Protein AF-A0AA35X315-F1 (afdb_monomer)

Secondary structure (DSSP, 8-state):
---SSS------PPP--S-------------GGGS----PEEEEEESS-BTTTBSTT-EEEEEHHHIIIIITTTTSEEE--HHHHHHHPPP-----TTTHHHHHHHHHHHHTT--EEEEES-TTS---B-HHHHHHHHHHTT----GGGEE-SS-B-SSEEEEEEEEEETTEEEEEEEEEEE--GGGSSSSSSS------------------------

Organism: Geodia barretti (NCBI:txid519541)

InterPro domains:
  IPR000244 Large ribosomal subunit protein bL9 [PTHR21368] (36-181)
  IPR009027 Large ribosomal subunit protein bL9/RNase H1, N-terminal [SSF55658] (43-94)
  IPR020070 Large ribosomal subunit protein bL9, N-terminal [PF01281] (44-87)
  IPR020070 Large ribosomal subunit protein bL9, N-terminal [PS00651] (54-81)
  IPR020594 Large ribosomal subunit protein bL9, bacteria/chloroplast [TIGR00158] (44-181)
  IPR036935 Large ribosomal subunit protein bL9, N-terminal domain superfamily [G3DSA:3.40.5.10] (43-97)

Radius of gyration: 37.48 Å; Cα contacts (8 Å, |Δi|>4): 219; chains: 1; bounding box: 104×58×73 Å

Foldseek 3Di:
DDDDDPPPPVVPPPPPDPPCPDPPPPPPDPDPVPPPPCQFWFWKAFCAADPPQGGWQDIGTHGPCCCPVPCVVVVGIGHPDVVCNVVGHDPPDDPCVVCLVVVLVVVLVVLVVDAAEQEDAAPPDQDWAALVSSQVSVVVVVDHADSVQKDDPGTDRDAAWDWIWGHSDPPHIDIHIYGYDYPPPPVVPPPPPDDDPDDDPPDDDPPPPPDDDDDDDD

Sequence (218 aa):
MQRLLSLLRVSSRPALVENARGYGTRRESKPWKQRPNRKAKLALVLTEDVDKLGRRGHVVRVEHGYGRNWLLPQGKAVYATPDNMELYGAREEMQGSDSEADIAAFVKGVFAKHDISVTVPSEGGEWSVHEQHIAKELRRFCLHVPLDCIQLSKPITSIGAHPVFLTVDDENEISFTVNVVSRDTRQTGQYASEGYVAPLFITFQHNTSLAGYKHYLS

Nearest PDB structures (foldseek):
  8oir-assembly1_BO  TM=4.410E-01  e=7.718E-12  Homo sapiens
  5uq8-assembly1_I  TM=5.092E-01  e=1.091E-10  Thermus thermophilus HB8
  487d-assembly1_K  TM=5.494E-01  e=1.367E-09  Geobacillus stearothermophilus
  6i7v-assembly1_DH  TM=4.526E-01  e=3.224E-10  Escherichia coli
  8a22-assembly1_Af  TM=9.048E-01  e=9.964E-05  Polytomella magna

Structure (mmCIF, N/CA/C/O backbone):
data_AF-A0AA35X315-F1
#
_entry.id   AF-A0AA35X315-F1
#
loop_
_atom_site.group_PDB
_atom_site.id
_atom_site.type_symbol
_atom_site.label_atom_id
_atom_site.label_alt_id
_atom_site.label_comp_id
_atom_site.label_asym_id
_atom_site.label_entity_id
_atom_site.label_seq_id
_atom_site.pdbx_PDB_ins_code
_atom_site.Cartn_x
_atom_site.Cartn_y
_atom_site.Cartn_z
_atom_site.occupancy
_atom_site.B_iso_or_equiv
_atom_site.auth_seq_id
_atom_site.auth_comp_id
_atom_site.auth_asym_id
_atom_site.auth_atom_id
_atom_site.pdbx_PDB_model_num
ATOM 1 N N . MET A 1 1 ? 79.063 23.171 -11.984 1.00 47.81 1 MET A N 1
ATOM 2 C CA . MET A 1 1 ? 78.292 22.731 -13.167 1.00 47.81 1 MET A CA 1
ATOM 3 C C . MET A 1 1 ? 77.994 21.240 -12.993 1.00 47.81 1 MET A C 1
ATOM 5 O O . MET A 1 1 ? 78.723 20.413 -13.501 1.00 47.81 1 MET A O 1
ATOM 9 N N . GLN A 1 2 ? 77.125 20.788 -12.084 1.00 47.88 2 GLN A N 1
ATOM 10 C CA . GLN A 1 2 ? 75.667 20.962 -12.085 1.00 47.88 2 GLN A CA 1
ATOM 11 C C . GLN A 1 2 ? 75.064 21.174 -13.480 1.00 47.88 2 GLN A C 1
ATOM 13 O O . GLN A 1 2 ? 75.393 22.157 -14.135 1.00 47.88 2 GLN A O 1
ATOM 18 N N . ARG A 1 3 ? 74.098 20.296 -13.790 1.00 50.25 3 ARG A N 1
ATOM 19 C CA . ARG A 1 3 ? 73.112 20.293 -14.884 1.00 50.25 3 ARG A CA 1
ATOM 20 C C . ARG A 1 3 ? 73.468 19.461 -16.124 1.00 50.25 3 ARG A C 1
ATOM 22 O O . ARG A 1 3 ? 74.341 19.823 -16.894 1.00 50.25 3 ARG A O 1
ATOM 29 N N . LEU A 1 4 ? 72.636 18.423 -16.308 1.00 48.81 4 LEU A N 1
ATOM 30 C CA . LEU A 1 4 ? 72.134 17.871 -17.581 1.00 48.81 4 LEU A CA 1
ATOM 31 C C . LEU A 1 4 ? 72.554 16.466 -18.034 1.00 48.81 4 LEU A C 1
ATOM 33 O O . LEU A 1 4 ? 72.561 16.215 -19.226 1.00 48.81 4 LEU A O 1
ATOM 37 N N . LEU A 1 5 ? 72.739 15.493 -17.135 1.00 45.81 5 LEU A N 1
ATOM 38 C CA . LEU A 1 5 ? 72.567 14.071 -17.517 1.00 45.81 5 LEU A CA 1
ATOM 39 C C . LEU A 1 5 ? 71.802 13.231 -16.473 1.00 45.81 5 LEU A C 1
ATOM 41 O O . LEU A 1 5 ? 71.955 12.019 -16.403 1.00 45.81 5 LEU A O 1
ATOM 45 N N . SER A 1 6 ? 70.933 13.850 -15.665 1.00 46.62 6 SER A N 1
ATOM 46 C CA . SER A 1 6 ? 70.100 13.152 -14.666 1.00 46.62 6 SER A CA 1
ATOM 47 C C . SER A 1 6 ? 68.668 12.837 -15.133 1.00 46.62 6 SER A C 1
ATOM 49 O O . SER A 1 6 ? 67.831 12.483 -14.309 1.00 46.62 6 SER A O 1
ATOM 51 N N . LEU A 1 7 ? 68.350 12.981 -16.428 1.00 47.62 7 LEU A N 1
ATOM 52 C CA . LEU A 1 7 ? 66.981 12.807 -16.952 1.00 47.62 7 LEU A CA 1
ATOM 53 C C . LEU A 1 7 ? 66.844 11.817 -18.116 1.00 47.62 7 LEU A C 1
ATOM 55 O O . LEU A 1 7 ? 65.820 11.800 -18.787 1.00 47.62 7 LEU A O 1
ATOM 59 N N . LEU A 1 8 ? 67.810 10.924 -18.317 1.00 44.16 8 LEU A N 1
ATOM 60 C CA . LEU A 1 8 ? 67.575 9.710 -19.101 1.00 44.16 8 LEU A CA 1
ATOM 61 C C . LEU A 1 8 ? 67.518 8.525 -18.148 1.00 44.16 8 LEU A C 1
ATOM 63 O O . LEU A 1 8 ? 68.382 7.654 -18.123 1.00 44.16 8 LEU A O 1
ATOM 67 N N . ARG A 1 9 ? 66.441 8.488 -17.357 1.00 44.56 9 ARG A N 1
ATOM 68 C CA . ARG A 1 9 ? 65.953 7.243 -16.764 1.00 44.56 9 ARG A CA 1
ATOM 69 C C . ARG A 1 9 ? 65.345 6.438 -17.913 1.00 44.56 9 ARG A C 1
ATOM 71 O O . ARG A 1 9 ? 64.129 6.356 -18.046 1.00 44.56 9 ARG A O 1
ATOM 78 N N . VAL A 1 10 ? 66.202 5.908 -18.789 1.00 50.22 10 VAL A N 1
ATOM 79 C CA . VAL A 1 10 ? 65.821 4.799 -19.660 1.00 50.22 10 VAL A CA 1
ATOM 80 C C . VAL A 1 10 ? 65.472 3.693 -18.683 1.00 50.22 10 VAL A C 1
ATOM 82 O O . VAL A 1 10 ? 66.350 3.094 -18.067 1.00 50.22 10 VAL A O 1
ATOM 85 N N . SER A 1 11 ? 64.178 3.523 -18.427 1.00 43.38 11 SER A N 1
ATOM 86 C CA . SER A 1 11 ? 63.662 2.346 -17.762 1.00 43.38 11 SER A CA 1
ATOM 87 C C . SER A 1 11 ? 64.119 1.176 -18.614 1.00 43.38 11 SER A C 1
ATOM 89 O O . SER A 1 11 ? 63.563 0.909 -19.680 1.00 43.38 11 SER A O 1
ATOM 91 N N . SER A 1 12 ? 65.213 0.543 -18.192 1.00 49.56 12 SER A N 1
ATOM 92 C CA . SER A 1 12 ? 65.686 -0.702 -18.765 1.00 49.56 12 SER A CA 1
ATOM 93 C C . SER A 1 12 ? 64.472 -1.608 -18.867 1.00 49.56 12 SER A C 1
ATOM 95 O O . SER A 1 12 ? 63.889 -1.981 -17.847 1.00 49.56 12 SER A O 1
ATOM 97 N N . ARG A 1 13 ? 64.034 -1.892 -20.101 1.00 54.78 13 ARG A N 1
ATOM 98 C CA . ARG A 1 13 ? 63.065 -2.958 -20.355 1.00 54.78 13 ARG A CA 1
ATOM 99 C C . ARG A 1 13 ? 63.599 -4.165 -19.585 1.00 54.78 13 ARG A C 1
ATOM 101 O O . ARG A 1 13 ? 64.772 -4.488 -19.792 1.00 54.78 13 ARG A O 1
ATOM 108 N N . PRO A 1 14 ? 62.835 -4.762 -18.655 1.00 52.03 14 PRO A N 1
ATOM 109 C CA . PRO A 1 14 ? 63.350 -5.892 -17.905 1.00 52.03 14 PRO A CA 1
ATOM 110 C C . PRO A 1 14 ? 63.785 -6.942 -18.925 1.00 52.03 14 PRO A C 1
ATOM 112 O O . PRO A 1 14 ? 63.014 -7.290 -19.822 1.00 52.03 14 PRO A O 1
ATOM 115 N N . ALA A 1 15 ? 65.050 -7.361 -18.840 1.00 54.56 15 ALA A N 1
ATOM 116 C CA . ALA A 1 15 ? 65.565 -8.447 -19.652 1.00 54.56 15 ALA A CA 1
ATOM 117 C C . ALA A 1 15 ? 64.616 -9.633 -19.461 1.00 54.56 15 ALA A C 1
ATOM 119 O O . ALA A 1 15 ? 64.339 -10.021 -18.324 1.00 54.56 15 ALA A O 1
ATOM 120 N N . LEU A 1 16 ? 64.056 -10.144 -20.560 1.00 51.62 16 LEU A N 1
ATOM 121 C CA . LEU A 1 16 ? 63.238 -11.348 -20.536 1.00 51.62 16 LEU A CA 1
ATOM 122 C C . LEU A 1 16 ? 64.133 -12.475 -20.025 1.00 51.62 16 LEU A C 1
ATOM 124 O O . LEU A 1 16 ? 64.947 -13.014 -20.765 1.00 51.62 16 LEU A O 1
ATOM 128 N N . VAL A 1 17 ? 64.023 -12.777 -18.732 1.00 52.22 17 VAL A N 1
ATOM 129 C CA . VAL A 1 17 ? 64.636 -13.961 -18.146 1.00 52.22 17 VAL A CA 1
ATOM 130 C C . VAL A 1 17 ? 64.036 -15.145 -18.889 1.00 52.22 17 VAL A C 1
ATOM 132 O O . VAL A 1 17 ? 62.816 -15.306 -18.927 1.00 52.22 17 VAL A O 1
ATOM 135 N N . GLU A 1 18 ? 64.903 -15.965 -19.471 1.00 51.81 18 GLU A N 1
ATOM 136 C CA . GLU A 1 18 ? 64.620 -17.166 -20.266 1.00 51.81 18 GLU A CA 1
ATOM 137 C C . GLU A 1 18 ? 63.998 -18.311 -19.436 1.00 51.81 18 GLU A C 1
ATOM 139 O O . GLU A 1 18 ? 64.166 -19.489 -19.716 1.00 51.81 18 GLU A O 1
ATOM 144 N N . ASN A 1 19 ? 63.237 -17.959 -18.400 1.00 52.59 19 ASN A N 1
ATOM 145 C CA . ASN A 1 19 ? 62.409 -18.841 -17.600 1.00 52.59 19 ASN A CA 1
ATOM 146 C C . ASN A 1 19 ? 60.942 -18.439 -17.781 1.00 52.59 19 ASN A C 1
ATOM 148 O O . ASN A 1 19 ? 60.229 -18.151 -16.821 1.00 52.59 19 ASN A O 1
ATOM 152 N N . ALA A 1 20 ? 60.469 -18.454 -19.029 1.00 51.72 20 ALA A N 1
ATOM 153 C CA . ALA A 1 20 ? 59.047 -18.411 -19.361 1.00 51.72 20 ALA A CA 1
ATOM 154 C C . ALA A 1 20 ? 58.375 -19.755 -19.014 1.00 51.72 20 ALA A C 1
ATOM 156 O O . ALA A 1 20 ? 57.793 -20.431 -19.861 1.00 51.72 20 ALA A O 1
ATOM 157 N N . ARG A 1 21 ? 58.462 -20.181 -17.749 1.00 49.94 21 ARG A N 1
ATOM 158 C CA . ARG A 1 21 ? 57.643 -21.275 -17.224 1.00 49.94 21 ARG A CA 1
ATOM 159 C C . ARG A 1 21 ? 56.278 -20.703 -16.856 1.00 49.94 21 ARG A C 1
ATOM 161 O O . ARG A 1 21 ? 56.056 -20.258 -15.739 1.00 49.94 21 ARG A O 1
ATOM 168 N N . GLY A 1 22 ? 55.387 -20.736 -17.844 1.00 49.06 22 GLY A N 1
ATOM 169 C CA . GLY A 1 22 ? 53.946 -20.603 -17.670 1.00 49.06 22 GLY A CA 1
ATOM 170 C C . GLY A 1 22 ? 53.424 -19.176 -17.781 1.00 49.06 22 GLY A C 1
ATOM 171 O O . GLY A 1 22 ? 53.233 -18.495 -16.778 1.00 49.06 22 GLY A O 1
ATOM 172 N N . TYR A 1 23 ? 53.016 -18.770 -18.987 1.00 53.22 23 TYR A N 1
ATOM 173 C CA . TYR A 1 23 ? 51.790 -17.979 -19.069 1.00 53.22 23 TYR A CA 1
ATOM 174 C C . TYR A 1 23 ? 50.726 -18.835 -18.386 1.00 53.22 23 TYR A C 1
ATOM 176 O O . TYR A 1 23 ? 50.389 -19.901 -18.906 1.00 53.22 23 TYR A O 1
ATOM 184 N N . GLY A 1 24 ? 50.302 -18.439 -17.179 1.00 50.56 24 GLY A N 1
ATOM 185 C CA . GLY A 1 24 ? 49.250 -19.131 -16.444 1.00 50.56 24 GLY A CA 1
ATOM 186 C C . GLY A 1 24 ? 48.147 -19.480 -17.427 1.00 50.56 24 GLY A C 1
ATOM 187 O O . GLY A 1 24 ? 47.773 -18.623 -18.234 1.00 50.56 24 GLY A O 1
ATOM 188 N N . THR A 1 25 ? 47.737 -20.750 -17.439 1.00 55.31 25 THR A N 1
ATOM 189 C CA . THR A 1 25 ? 46.760 -21.271 -18.393 1.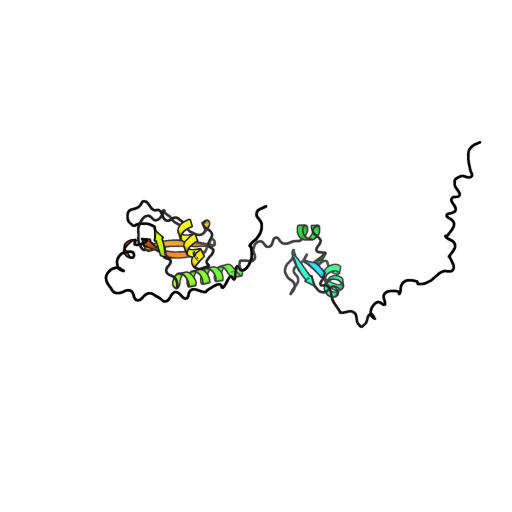00 55.31 25 THR A CA 1
ATOM 190 C C . THR A 1 25 ? 45.657 -20.237 -18.527 1.00 55.31 25 THR A C 1
ATOM 192 O O . THR A 1 25 ? 44.995 -19.884 -17.547 1.00 55.31 25 THR A O 1
ATOM 195 N N . ARG A 1 26 ? 45.535 -19.643 -19.721 1.00 54.69 26 ARG A N 1
ATOM 196 C CA . ARG A 1 26 ? 44.409 -18.782 -20.065 1.00 54.69 26 ARG A CA 1
ATOM 197 C C . ARG A 1 26 ? 43.199 -19.591 -19.643 1.00 54.69 26 ARG A C 1
ATOM 199 O O . ARG A 1 26 ? 42.977 -20.613 -20.280 1.00 54.69 26 ARG A O 1
ATOM 206 N N . ARG A 1 27 ? 42.521 -19.224 -18.540 1.00 54.50 27 ARG A N 1
ATOM 207 C CA . ARG A 1 27 ? 41.352 -19.965 -18.043 1.00 54.50 27 ARG A CA 1
ATOM 208 C C . ARG A 1 27 ? 40.506 -20.221 -19.271 1.00 54.50 27 ARG A C 1
ATOM 210 O O . ARG A 1 27 ? 40.026 -19.242 -19.846 1.00 54.50 27 ARG A O 1
ATOM 217 N N . GLU A 1 28 ? 40.452 -21.470 -19.734 1.00 59.72 28 GLU A N 1
ATOM 218 C CA . GLU A 1 28 ? 39.772 -21.793 -20.976 1.00 59.72 28 GLU A CA 1
ATOM 219 C C . GLU A 1 28 ? 38.334 -21.367 -20.751 1.00 59.72 28 GLU A C 1
ATOM 221 O O . GLU A 1 28 ? 37.594 -21.941 -19.947 1.00 59.72 28 GLU A O 1
ATOM 226 N N . SER A 1 29 ? 37.965 -20.242 -21.352 1.00 62.06 29 SER A N 1
ATOM 227 C CA . SER A 1 29 ? 36.600 -19.787 -21.285 1.00 62.06 29 SER A CA 1
ATOM 228 C C . SER A 1 29 ? 35.800 -20.858 -22.007 1.00 62.06 29 SER A C 1
ATOM 230 O O . SER A 1 29 ? 36.127 -21.210 -23.141 1.00 62.06 29 SER A O 1
ATOM 232 N N . LYS A 1 30 ? 34.779 -21.409 -21.332 1.00 60.78 30 LYS A N 1
ATOM 233 C CA . LYS A 1 30 ? 33.867 -22.381 -21.948 1.00 60.78 30 LYS A CA 1
ATOM 234 C C . LYS A 1 30 ? 33.515 -21.905 -23.364 1.00 60.78 30 LYS A C 1
ATOM 236 O O . LYS A 1 30 ? 33.230 -20.706 -23.511 1.00 60.78 30 LYS A O 1
ATOM 241 N N . PRO A 1 31 ? 33.511 -22.798 -24.375 1.00 65.56 31 PRO A N 1
ATOM 242 C CA . PRO A 1 31 ? 33.135 -22.445 -25.737 1.00 65.56 31 PRO A CA 1
ATOM 243 C C . PRO A 1 31 ? 31.853 -21.617 -25.707 1.00 65.56 31 PRO A C 1
ATOM 245 O O . PRO A 1 31 ? 30.934 -21.949 -24.958 1.00 65.56 31 PRO A O 1
ATOM 248 N N . TRP A 1 32 ? 31.773 -20.540 -26.491 1.00 64.06 32 TRP A N 1
ATOM 249 C CA . TRP A 1 32 ? 30.648 -19.593 -26.435 1.00 64.06 32 TRP A CA 1
ATOM 250 C C . TRP A 1 32 ? 29.267 -20.272 -26.560 1.00 64.06 32 TRP A C 1
ATOM 252 O O . TRP A 1 32 ? 28.294 -19.764 -26.013 1.00 64.06 32 TRP A O 1
ATOM 262 N N . LYS A 1 33 ? 29.209 -21.458 -27.188 1.00 62.56 33 LYS A N 1
ATOM 263 C CA . LYS A 1 33 ? 28.033 -22.335 -27.337 1.00 62.56 33 LYS A CA 1
ATOM 264 C C . LYS A 1 33 ? 27.535 -22.991 -26.033 1.00 62.56 33 LYS A C 1
ATOM 266 O O . LYS A 1 33 ? 26.385 -23.396 -25.971 1.00 62.56 33 LYS A O 1
ATOM 271 N N . GLN A 1 34 ? 28.378 -23.114 -25.005 1.00 67.69 34 GLN A N 1
ATOM 272 C CA . GLN A 1 34 ? 28.074 -23.775 -23.720 1.00 67.69 34 GLN A CA 1
ATOM 273 C C . GLN A 1 34 ? 27.880 -22.783 -22.564 1.00 67.69 34 GLN A C 1
ATOM 275 O O . GLN A 1 34 ? 27.808 -23.171 -21.393 1.00 67.69 34 GLN A O 1
ATOM 280 N N . ARG A 1 35 ? 27.847 -21.480 -22.859 1.00 66.00 35 ARG A N 1
ATOM 281 C CA . ARG A 1 35 ? 27.558 -20.472 -21.842 1.00 66.00 35 ARG A CA 1
ATOM 282 C C . ARG A 1 35 ? 26.064 -20.532 -21.520 1.00 66.00 35 ARG A C 1
ATOM 284 O O . ARG A 1 35 ? 25.26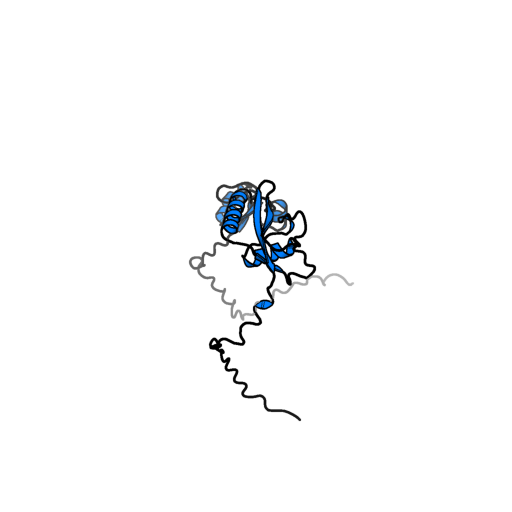7 -20.395 -22.446 1.00 66.00 35 ARG A O 1
ATOM 291 N N . PRO A 1 36 ? 25.667 -20.729 -20.248 1.00 61.25 36 PRO A N 1
ATOM 292 C CA . PRO A 1 36 ? 24.259 -20.667 -19.889 1.00 61.25 36 PRO A CA 1
ATOM 293 C C . PRO A 1 36 ? 23.724 -19.309 -20.336 1.00 61.25 36 PRO A C 1
ATOM 295 O O . PRO A 1 36 ? 24.319 -18.273 -20.027 1.00 61.25 36 PRO A O 1
ATOM 298 N N . ASN A 1 37 ? 22.632 -19.324 -21.099 1.00 62.84 37 ASN A N 1
ATOM 299 C CA . ASN A 1 37 ? 21.961 -18.129 -21.592 1.00 62.84 37 ASN A CA 1
ATOM 300 C C . ASN A 1 37 ? 21.251 -17.427 -20.427 1.00 62.84 37 ASN A C 1
ATOM 302 O O . ASN A 1 37 ? 20.027 -17.410 -20.334 1.00 62.84 37 ASN A O 1
ATOM 306 N N . ARG A 1 38 ? 22.024 -16.882 -19.486 1.00 60.56 38 ARG A N 1
ATOM 307 C CA . ARG A 1 38 ? 21.539 -15.932 -18.491 1.00 60.56 38 ARG A CA 1
ATOM 308 C C . ARG A 1 38 ? 21.295 -14.628 -19.242 1.00 60.56 38 ARG A C 1
ATOM 310 O O . ARG A 1 38 ? 22.132 -13.728 -19.206 1.00 60.56 38 ARG A O 1
ATOM 317 N N . LYS A 1 39 ? 20.183 -14.536 -19.976 1.00 71.44 39 LYS A N 1
ATOM 318 C CA . LYS A 1 39 ? 19.696 -13.237 -20.436 1.00 71.44 39 LYS A CA 1
ATOM 319 C C . LYS A 1 39 ? 19.337 -12.456 -19.180 1.00 71.44 39 LYS A C 1
ATOM 321 O O . LYS A 1 39 ? 18.305 -12.691 -18.559 1.00 71.44 39 LYS A O 1
ATOM 326 N N . ALA A 1 40 ? 20.265 -11.624 -18.723 1.00 77.75 40 ALA A N 1
ATOM 327 C CA . ALA A 1 40 ? 19.964 -10.672 -17.675 1.00 77.75 40 ALA A CA 1
ATOM 328 C C . ALA 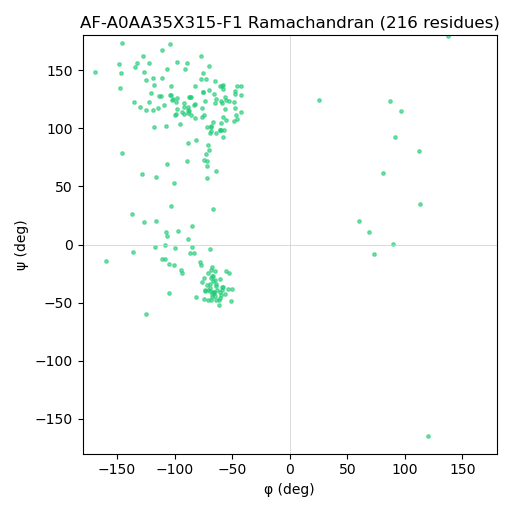A 1 40 ? 18.814 -9.789 -18.180 1.00 77.75 40 ALA A C 1
ATOM 330 O O . ALA A 1 40 ? 18.774 -9.419 -19.353 1.00 77.75 40 ALA A O 1
ATOM 331 N N . LYS A 1 41 ? 17.841 -9.511 -17.317 1.00 88.75 41 LYS A N 1
ATOM 332 C CA . LYS A 1 41 ? 16.779 -8.563 -17.648 1.00 88.75 41 LYS A CA 1
ATOM 333 C C . LYS A 1 41 ? 17.301 -7.153 -17.391 1.00 88.75 41 LYS A C 1
ATOM 335 O O . LYS A 1 41 ? 17.942 -6.907 -16.371 1.00 88.75 41 LYS A O 1
ATOM 340 N N . LEU A 1 42 ? 17.031 -6.246 -18.316 1.00 91.88 42 LEU A N 1
ATOM 341 C CA . LEU A 1 42 ? 17.372 -4.836 -18.239 1.00 91.88 42 LEU A CA 1
ATOM 342 C C . LEU A 1 42 ? 16.253 -4.075 -17.523 1.00 91.88 42 LEU A C 1
ATOM 344 O O . LEU A 1 42 ? 15.095 -4.179 -17.922 1.00 91.88 42 LEU A O 1
ATOM 348 N N . ALA A 1 43 ? 16.602 -3.312 -16.489 1.00 93.06 43 ALA A N 1
ATOM 349 C CA . ALA A 1 43 ? 15.669 -2.429 -15.796 1.00 93.06 43 ALA A CA 1
ATOM 350 C C . ALA A 1 43 ? 15.599 -1.064 -16.496 1.00 93.06 43 ALA A C 1
ATOM 352 O O . ALA A 1 43 ? 16.634 -0.432 -16.729 1.00 93.06 43 ALA A O 1
ATOM 353 N N . LEU A 1 44 ? 14.386 -0.628 -16.828 1.00 94.06 44 LEU A N 1
ATOM 354 C CA . LEU A 1 44 ? 14.090 0.645 -17.482 1.00 94.06 44 LEU A CA 1
ATOM 355 C C . LEU A 1 44 ? 12.904 1.322 -16.785 1.00 94.06 44 LEU A C 1
ATOM 357 O O . LEU A 1 44 ? 12.048 0.637 -16.230 1.00 94.06 44 LEU A O 1
ATOM 361 N N . VAL A 1 45 ? 12.845 2.648 -16.847 1.00 94.06 45 VAL A N 1
ATOM 362 C CA . VAL A 1 45 ? 11.692 3.453 -16.424 1.00 94.06 45 VAL A CA 1
ATOM 363 C C . VAL A 1 45 ? 10.959 3.916 -17.673 1.00 94.06 45 VAL A C 1
ATOM 365 O O . VAL A 1 45 ? 11.599 4.435 -18.589 1.00 94.06 45 VAL A O 1
ATOM 368 N N . LEU A 1 46 ? 9.648 3.703 -17.742 1.00 93.88 46 LEU A N 1
ATOM 369 C CA . LEU A 1 46 ? 8.844 4.112 -18.89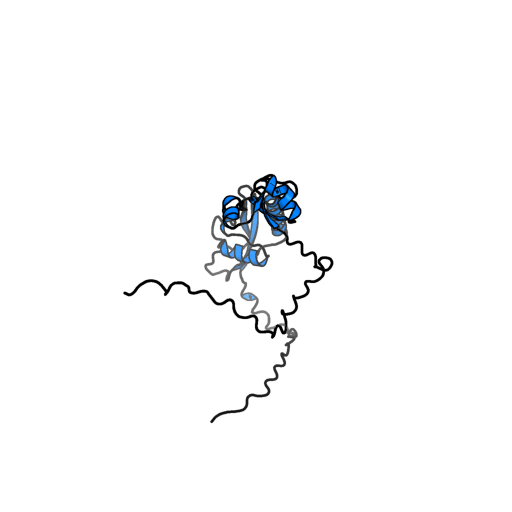5 1.00 93.88 46 LEU A CA 1
ATOM 370 C C . LEU A 1 46 ? 8.604 5.626 -18.884 1.00 93.88 46 LEU A C 1
ATOM 372 O O . LEU A 1 46 ? 8.187 6.187 -17.878 1.00 93.88 46 LEU A O 1
ATOM 376 N N . THR A 1 47 ? 8.833 6.292 -20.009 1.00 92.25 47 THR A N 1
ATOM 377 C CA . THR A 1 47 ? 8.545 7.728 -20.185 1.00 92.25 47 THR A CA 1
ATOM 378 C C . THR A 1 47 ? 7.171 7.951 -20.814 1.00 92.25 47 THR A C 1
ATOM 380 O O . THR A 1 47 ? 6.567 9.002 -20.621 1.00 92.25 47 THR A O 1
ATOM 383 N N . GLU A 1 48 ? 6.649 6.945 -21.509 1.00 91.25 48 GLU A N 1
ATOM 384 C CA . GLU A 1 48 ? 5.328 6.936 -22.137 1.00 91.25 48 GLU A CA 1
ATOM 385 C C . GLU A 1 48 ? 4.550 5.693 -21.701 1.00 91.25 48 GLU A C 1
ATOM 387 O O . GLU A 1 48 ? 5.139 4.729 -21.208 1.00 91.25 48 GLU A O 1
ATOM 392 N N . ASP A 1 49 ? 3.230 5.711 -21.883 1.00 91.50 49 ASP A N 1
ATOM 393 C CA . ASP A 1 49 ? 2.418 4.506 -21.730 1.00 91.50 49 ASP A CA 1
ATOM 394 C C . ASP A 1 49 ? 2.710 3.537 -22.884 1.00 91.50 49 ASP A C 1
ATOM 396 O O . ASP A 1 49 ? 2.787 3.930 -24.055 1.00 91.50 49 ASP A O 1
ATOM 400 N N . VAL A 1 50 ? 2.928 2.270 -22.548 1.00 90.06 50 VAL A N 1
ATOM 401 C CA . VAL A 1 50 ? 3.255 1.226 -23.513 1.00 90.06 50 VAL A CA 1
ATOM 402 C C . VAL A 1 50 ? 2.344 0.037 -23.274 1.00 90.06 50 VAL A C 1
ATOM 404 O O . VAL A 1 50 ? 2.433 -0.639 -22.243 1.00 90.06 50 VAL A O 1
ATOM 407 N N . ASP A 1 51 ? 1.542 -0.280 -24.292 1.00 87.00 51 ASP A N 1
ATOM 408 C CA . ASP A 1 51 ? 0.684 -1.459 -24.307 1.00 87.00 51 ASP A CA 1
ATOM 409 C C . ASP A 1 51 ? 1.456 -2.709 -23.864 1.00 87.00 51 ASP A C 1
ATOM 411 O O . ASP A 1 51 ? 2.526 -3.031 -24.394 1.00 87.00 51 ASP A O 1
ATOM 415 N N . LYS A 1 52 ? 0.877 -3.443 -22.905 1.00 86.62 52 LYS A N 1
ATOM 416 C CA . LYS A 1 52 ? 1.407 -4.684 -22.302 1.00 86.62 52 LYS A CA 1
ATOM 417 C C . LYS A 1 52 ? 2.596 -4.523 -21.345 1.00 86.62 52 LYS A C 1
ATOM 419 O O . LYS A 1 52 ? 2.961 -5.519 -20.720 1.00 86.62 52 LYS A O 1
ATOM 424 N N . LEU A 1 53 ? 3.208 -3.341 -21.220 1.00 87.88 53 LEU A N 1
ATOM 425 C CA . LEU A 1 53 ? 4.303 -3.104 -20.265 1.00 87.88 53 LEU A CA 1
ATOM 426 C C . LEU A 1 53 ? 3.853 -2.305 -19.043 1.00 87.88 53 LEU A C 1
ATOM 428 O O . LEU A 1 53 ? 4.259 -2.642 -17.93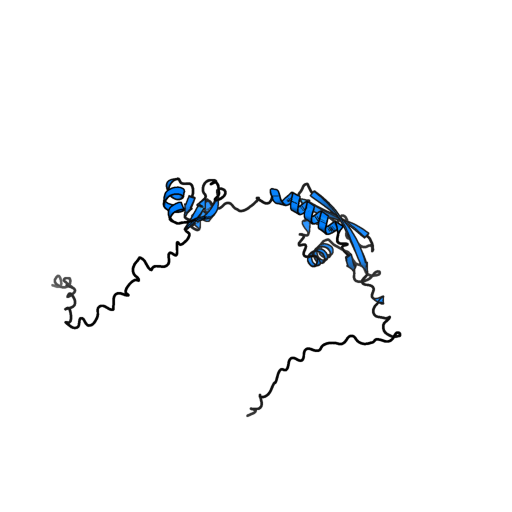2 1.00 87.88 53 LEU A O 1
ATOM 432 N N . GLY A 1 54 ? 3.037 -1.274 -19.248 1.00 88.88 54 GLY A N 1
ATOM 433 C CA . GLY A 1 54 ? 2.521 -0.435 -18.175 1.00 88.88 54 GLY A CA 1
ATOM 434 C C . GLY A 1 54 ? 2.545 1.046 -18.521 1.00 88.88 54 GLY A C 1
ATOM 435 O O . GLY A 1 54 ? 3.003 1.450 -19.590 1.00 88.88 54 GLY A O 1
ATOM 436 N N . ARG A 1 55 ? 2.063 1.839 -17.564 1.00 89.12 55 ARG A N 1
ATOM 437 C CA . ARG A 1 55 ? 1.918 3.284 -17.701 1.00 89.12 55 ARG A CA 1
ATOM 438 C C . ARG A 1 55 ? 3.259 4.001 -17.553 1.00 89.12 55 ARG A C 1
ATOM 440 O O . ARG A 1 55 ? 4.226 3.473 -16.992 1.00 89.12 55 ARG A O 1
ATOM 447 N N . ARG A 1 56 ? 3.289 5.249 -18.028 1.00 89.31 56 ARG A N 1
ATOM 448 C CA . ARG A 1 56 ? 4.400 6.182 -17.812 1.00 89.31 56 ARG A CA 1
ATOM 449 C C . ARG A 1 56 ? 4.807 6.195 -16.333 1.00 89.31 56 ARG A C 1
ATOM 451 O O . ARG A 1 56 ? 3.974 6.344 -15.448 1.00 89.31 56 ARG A O 1
ATOM 458 N N . GLY A 1 57 ? 6.106 6.079 -16.101 1.00 88.88 57 GLY A N 1
ATOM 459 C CA . GLY A 1 57 ? 6.768 6.163 -14.807 1.00 88.88 57 GLY A CA 1
ATOM 460 C C . GLY A 1 57 ? 6.920 4.851 -14.048 1.00 88.88 57 GLY A C 1
ATOM 461 O O . GLY A 1 57 ? 7.524 4.838 -12.978 1.00 88.88 57 GLY A O 1
ATOM 462 N N . HIS A 1 58 ? 6.451 3.734 -14.607 1.00 89.19 58 HIS A N 1
ATOM 463 C CA . HIS A 1 58 ? 6.683 2.412 -14.032 1.00 89.19 58 HIS A CA 1
ATOM 464 C C . HIS A 1 58 ? 8.107 1.908 -14.307 1.00 89.19 58 HIS A C 1
ATOM 466 O O . HIS A 1 58 ? 8.655 2.077 -15.403 1.00 89.19 58 HIS A O 1
ATOM 472 N N . VAL A 1 59 ? 8.684 1.217 -13.319 1.00 91.00 59 VAL A N 1
ATOM 473 C CA . VAL A 1 59 ? 9.967 0.513 -13.451 1.00 91.00 59 VAL A CA 1
ATOM 474 C C . VAL A 1 59 ? 9.718 -0.902 -13.972 1.00 91.00 59 VAL A C 1
ATOM 476 O O . VAL A 1 59 ? 9.130 -1.740 -13.291 1.00 91.00 59 VAL A O 1
ATOM 479 N N . VAL A 1 60 ? 10.207 -1.202 -15.173 1.00 91.62 60 VAL A N 1
ATOM 480 C CA . VAL A 1 60 ? 9.984 -2.482 -15.860 1.00 91.62 60 VAL A CA 1
ATOM 481 C C . VAL A 1 60 ? 11.294 -3.228 -16.119 1.00 91.62 60 VAL A C 1
ATOM 483 O O . VAL A 1 60 ? 12.330 -2.636 -16.421 1.00 91.62 60 VAL A O 1
ATOM 486 N N . ARG A 1 61 ? 11.260 -4.565 -16.013 1.00 93.50 61 ARG A N 1
ATOM 487 C CA . ARG A 1 61 ? 12.403 -5.454 -16.298 1.00 93.50 61 ARG A CA 1
ATOM 488 C C . ARG A 1 61 ? 12.180 -6.211 -17.604 1.00 93.50 61 ARG A C 1
ATOM 490 O O . ARG A 1 61 ? 11.460 -7.209 -17.627 1.00 93.50 61 ARG A O 1
ATOM 497 N N . VAL A 1 62 ? 12.832 -5.766 -18.674 1.00 93.00 62 VAL A N 1
ATOM 498 C CA . VAL A 1 62 ? 12.658 -6.286 -20.041 1.00 93.00 62 VAL A CA 1
ATOM 499 C C . VAL A 1 62 ? 13.885 -7.051 -20.533 1.00 93.00 62 VAL A C 1
ATOM 501 O O . VAL A 1 62 ? 14.966 -6.977 -19.957 1.00 93.00 62 VAL A O 1
ATOM 504 N N . GLU A 1 63 ? 13.753 -7.777 -21.637 1.00 92.38 63 GLU A N 1
ATOM 505 C CA . GLU A 1 63 ? 14.907 -8.353 -22.332 1.00 92.38 63 GLU A CA 1
ATOM 506 C C . GLU A 1 63 ? 15.810 -7.248 -22.904 1.00 92.38 63 GLU A C 1
ATOM 508 O O . GLU A 1 63 ? 15.321 -6.264 -23.466 1.00 92.38 63 GLU A O 1
ATOM 513 N N . HIS A 1 64 ? 17.137 -7.425 -22.840 1.00 91.50 64 HIS A N 1
ATOM 514 C CA . HIS A 1 64 ? 18.092 -6.429 -23.352 1.00 91.50 64 HIS A CA 1
ATOM 515 C C . HIS A 1 64 ? 17.827 -6.027 -24.809 1.00 91.50 64 HIS A C 1
ATOM 517 O O . HIS A 1 64 ? 17.990 -4.859 -25.152 1.00 91.50 64 HIS A O 1
ATOM 523 N N . GLY A 1 65 ? 17.429 -6.978 -25.662 1.00 92.31 65 GLY A N 1
ATOM 524 C CA . GLY A 1 65 ? 17.125 -6.703 -27.068 1.00 92.31 65 GLY A CA 1
ATOM 525 C C . GLY A 1 65 ? 15.910 -5.794 -27.235 1.00 92.31 65 GLY A C 1
ATOM 526 O O . GLY A 1 65 ? 15.952 -4.865 -28.031 1.00 92.31 65 GLY A O 1
ATOM 527 N N . TYR A 1 66 ? 14.865 -6.004 -26.433 1.00 93.06 66 TYR A N 1
ATOM 528 C CA . TYR A 1 66 ? 13.657 -5.182 -26.478 1.00 93.06 66 TYR A CA 1
ATOM 529 C C . TYR A 1 66 ? 13.932 -3.752 -25.997 1.00 93.06 66 TYR A C 1
ATOM 531 O O . TYR A 1 66 ? 13.545 -2.782 -26.646 1.00 93.06 66 TYR A O 1
ATOM 539 N N . GLY A 1 67 ? 14.698 -3.619 -24.910 1.00 94.81 67 GLY A N 1
ATOM 540 C CA . GLY A 1 67 ? 15.137 -2.319 -24.410 1.00 94.81 67 GLY A CA 1
ATOM 541 C C . GLY A 1 67 ? 16.008 -1.555 -25.411 1.00 94.81 67 GLY A C 1
ATOM 542 O O . GLY A 1 67 ? 15.714 -0.411 -25.740 1.00 94.81 67 GLY A O 1
ATOM 543 N N . ARG A 1 68 ? 17.070 -2.189 -25.924 1.00 93.56 68 ARG A N 1
ATOM 544 C CA . ARG A 1 68 ? 18.082 -1.527 -26.770 1.00 93.56 68 ARG A CA 1
ATOM 545 C C . ARG A 1 68 ? 17.630 -1.266 -28.199 1.00 93.56 68 ARG A C 1
ATOM 547 O O . ARG A 1 68 ? 18.078 -0.282 -28.774 1.00 93.56 68 ARG A O 1
ATOM 554 N N . ASN A 1 69 ? 16.785 -2.126 -28.764 1.00 95.75 69 ASN A N 1
ATOM 555 C CA . ASN A 1 69 ? 16.384 -2.002 -30.165 1.00 95.75 69 ASN A CA 1
ATOM 556 C C . ASN A 1 69 ? 15.084 -1.214 -30.337 1.00 95.75 69 ASN A C 1
ATOM 558 O O . ASN A 1 69 ? 14.864 -0.675 -31.416 1.00 95.75 69 ASN A O 1
ATOM 562 N N . TRP A 1 70 ? 14.225 -1.161 -29.312 1.00 94.56 70 TRP A N 1
ATOM 563 C CA . TRP A 1 70 ? 12.898 -0.560 -29.440 1.00 94.56 70 TRP A CA 1
ATOM 564 C C . TRP A 1 70 ? 12.633 0.538 -28.412 1.00 94.56 70 TRP A C 1
ATOM 566 O O . TRP A 1 70 ? 12.434 1.681 -28.803 1.00 94.56 70 TRP A O 1
ATOM 576 N N . LEU A 1 71 ? 12.690 0.247 -27.110 1.00 94.94 71 LEU A N 1
ATOM 577 C CA . LEU A 1 71 ? 12.276 1.228 -26.095 1.00 94.94 71 LEU A CA 1
ATOM 578 C C . LEU A 1 71 ? 13.204 2.450 -26.008 1.00 94.94 71 LEU A C 1
ATOM 580 O O . LEU A 1 71 ? 12.722 3.578 -25.969 1.00 94.94 71 LEU A O 1
ATOM 584 N N . LEU A 1 72 ? 14.522 2.230 -26.000 1.00 94.81 72 LEU A N 1
ATOM 585 C CA . LEU A 1 72 ? 15.514 3.301 -25.864 1.00 94.81 72 LEU A CA 1
ATOM 586 C C . LEU A 1 72 ? 15.608 4.182 -27.124 1.00 94.81 72 LEU A C 1
ATOM 588 O O . LEU A 1 72 ? 15.562 5.401 -26.979 1.00 94.81 72 LEU A O 1
ATOM 592 N N . PRO A 1 73 ? 15.695 3.633 -28.357 1.00 96.31 73 PRO A N 1
ATOM 593 C CA . PRO A 1 73 ? 15.782 4.471 -29.555 1.00 96.31 73 PRO A CA 1
ATOM 594 C C . PRO A 1 73 ? 14.500 5.255 -29.840 1.00 96.31 73 PRO A C 1
ATOM 596 O O . PRO A 1 73 ? 14.561 6.307 -30.464 1.00 96.31 73 PRO A O 1
ATOM 599 N N . GLN A 1 74 ? 13.345 4.744 -29.403 1.00 94.50 74 GLN A N 1
ATOM 600 C CA . GLN A 1 74 ? 12.057 5.426 -29.551 1.00 94.50 74 GLN A CA 1
ATOM 601 C C . GLN A 1 74 ? 11.777 6.428 -28.421 1.00 94.50 74 GLN A C 1
ATOM 603 O O . GLN A 1 74 ? 10.728 7.057 -28.435 1.00 94.50 74 GLN A O 1
ATOM 608 N N . GLY A 1 75 ? 12.664 6.559 -27.426 1.00 93.69 75 GLY A N 1
ATOM 609 C CA . GLY A 1 75 ? 12.466 7.468 -26.291 1.00 93.69 75 GLY A CA 1
ATOM 610 C C . GLY A 1 75 ? 11.342 7.061 -25.331 1.00 93.69 75 GLY A C 1
ATOM 611 O O . GLY A 1 75 ? 10.984 7.833 -24.449 1.00 93.69 75 GLY A O 1
ATOM 612 N N . LYS A 1 76 ? 10.804 5.842 -25.460 1.00 93.75 76 LYS A N 1
ATOM 613 C CA . LYS A 1 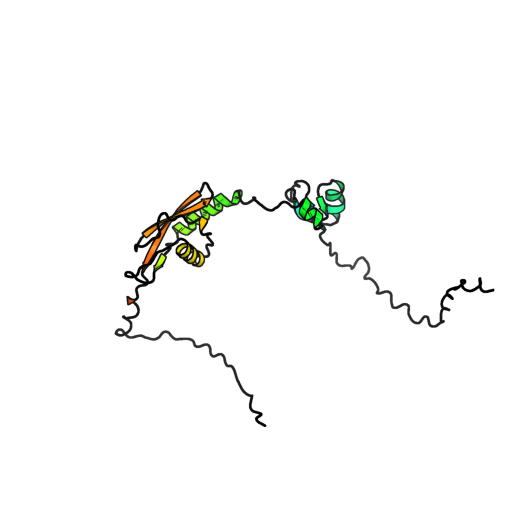76 ? 9.690 5.342 -24.636 1.00 93.75 76 LYS A CA 1
ATOM 614 C C . LYS A 1 76 ? 10.117 4.915 -23.239 1.00 93.75 76 LYS A C 1
ATOM 616 O O . LYS A 1 76 ? 9.274 4.737 -22.362 1.00 93.75 76 LYS A O 1
ATOM 621 N N . ALA A 1 77 ? 11.413 4.699 -23.033 1.00 94.50 77 ALA A N 1
ATOM 622 C CA . ALA A 1 77 ? 11.960 4.342 -21.738 1.00 94.50 77 ALA A CA 1
ATOM 623 C C . ALA A 1 77 ? 13.377 4.883 -21.560 1.00 94.50 77 ALA A C 1
ATOM 625 O O . ALA A 1 77 ? 14.120 5.054 -22.527 1.00 94.50 77 ALA A O 1
ATOM 626 N N . VAL A 1 78 ? 13.768 5.065 -20.305 1.00 94.31 78 VAL A N 1
ATOM 627 C CA . VAL A 1 78 ? 15.095 5.517 -19.885 1.00 94.31 78 VAL A CA 1
ATOM 628 C C . VAL A 1 78 ? 15.713 4.470 -18.953 1.00 94.31 78 VAL A C 1
ATOM 630 O O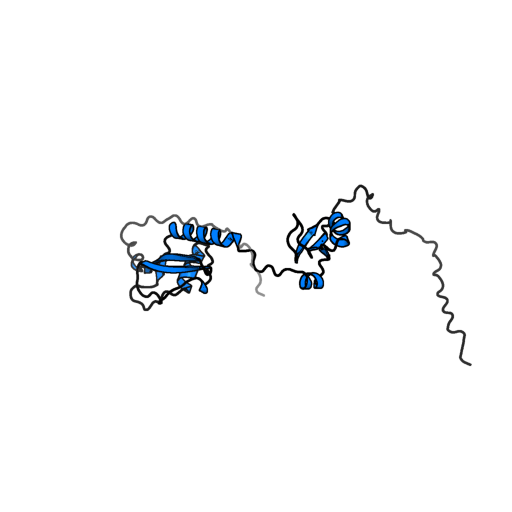 . VAL A 1 78 ? 15.012 3.666 -18.338 1.00 94.31 78 VAL A O 1
ATOM 633 N N . TYR A 1 79 ? 17.043 4.427 -18.855 1.00 95.06 79 TYR A N 1
ATOM 634 C CA . TYR A 1 79 ? 17.720 3.555 -17.894 1.00 95.06 79 TYR A CA 1
ATOM 635 C C . TYR A 1 79 ? 17.302 3.862 -16.456 1.00 95.06 79 TYR A C 1
ATOM 637 O O . TYR A 1 79 ? 17.275 5.024 -16.051 1.00 95.06 79 TYR A O 1
ATOM 645 N N . ALA A 1 80 ? 17.052 2.806 -15.678 1.00 92.69 80 ALA A N 1
ATOM 646 C CA . ALA A 1 80 ? 16.724 2.900 -14.259 1.00 92.69 80 ALA A CA 1
ATOM 647 C C . ALA A 1 80 ? 17.966 3.238 -13.411 1.00 92.69 80 ALA A C 1
ATOM 649 O O . ALA A 1 80 ? 18.530 2.382 -12.730 1.00 92.69 80 ALA A O 1
ATOM 650 N N . THR A 1 81 ? 18.421 4.486 -13.495 1.00 93.31 81 THR A N 1
ATOM 651 C CA . THR A 1 81 ? 19.365 5.100 -12.547 1.00 93.31 81 THR A CA 1
ATOM 652 C C . THR A 1 81 ? 18.580 5.759 -11.408 1.00 93.31 81 THR A C 1
ATOM 654 O O . THR A 1 81 ? 17.411 6.077 -11.619 1.00 93.31 81 THR A O 1
ATOM 657 N N . PRO A 1 82 ? 19.169 5.959 -10.213 1.00 89.75 82 PRO A N 1
ATOM 658 C CA . PRO A 1 82 ? 18.495 6.655 -9.108 1.00 89.75 82 PRO A CA 1
ATOM 659 C C . PRO A 1 82 ? 17.906 7.998 -9.550 1.00 89.75 82 PRO A C 1
ATOM 661 O O . PRO A 1 82 ? 16.707 8.208 -9.407 1.00 89.75 82 PRO A O 1
ATOM 664 N N . ASP A 1 83 ? 18.698 8.815 -10.241 1.00 90.75 83 ASP A N 1
ATOM 665 C CA . ASP A 1 83 ? 18.269 10.121 -10.747 1.00 90.75 83 ASP A CA 1
ATOM 666 C C . ASP A 1 83 ? 17.070 10.014 -11.706 1.00 90.75 83 ASP A C 1
ATOM 668 O O . ASP A 1 83 ? 16.107 10.767 -11.612 1.00 90.75 83 ASP A O 1
ATOM 672 N N . ASN A 1 84 ? 17.081 9.037 -12.622 1.00 89.44 84 ASN A N 1
ATOM 673 C CA . ASN A 1 84 ? 15.976 8.849 -13.563 1.00 89.44 84 ASN A CA 1
ATOM 674 C C . ASN A 1 84 ? 14.742 8.237 -12.890 1.00 89.44 84 ASN A C 1
ATOM 676 O O . ASN A 1 84 ? 13.626 8.481 -13.337 1.00 89.44 84 ASN A O 1
ATOM 680 N N . MET A 1 85 ? 14.919 7.445 -11.832 1.00 86.62 85 MET A N 1
ATOM 681 C CA . MET A 1 85 ? 13.809 6.930 -11.033 1.00 86.62 85 MET A CA 1
ATOM 682 C C . MET A 1 85 ? 13.132 8.048 -10.240 1.00 86.62 85 MET A C 1
ATOM 684 O O . MET A 1 85 ? 11.918 8.019 -10.106 1.00 86.62 85 MET A O 1
ATOM 688 N N . GLU A 1 86 ? 13.868 9.057 -9.782 1.00 86.06 86 GLU A N 1
ATOM 689 C CA . GLU A 1 86 ? 13.272 10.233 -9.135 1.00 86.06 86 GLU A CA 1
ATOM 690 C C . GLU A 1 86 ? 12.582 11.163 -10.143 1.00 86.06 86 GLU A C 1
ATOM 692 O O . GLU A 1 86 ? 11.494 11.666 -9.877 1.00 86.06 86 GLU A O 1
ATOM 697 N N . LEU A 1 87 ? 13.187 11.367 -11.318 1.00 85.50 87 LEU A N 1
ATOM 698 C CA . LEU A 1 87 ? 12.652 12.264 -12.349 1.00 85.50 87 LEU A CA 1
ATOM 699 C C . LEU A 1 87 ? 11.437 11.694 -13.086 1.00 85.50 87 LEU A C 1
ATOM 701 O O . LEU A 1 87 ? 10.520 12.437 -13.438 1.00 85.50 87 LEU A O 1
ATOM 705 N N . TYR A 1 88 ? 11.458 10.394 -13.381 1.00 82.00 88 TYR A N 1
ATOM 706 C CA . TYR A 1 88 ? 10.432 9.734 -14.188 1.00 82.00 88 TYR A CA 1
ATOM 707 C C . TYR A 1 88 ? 9.574 8.766 -13.390 1.00 82.00 88 TYR A C 1
ATOM 709 O O . TYR A 1 88 ? 8.553 8.340 -13.918 1.00 82.00 88 TYR A O 1
ATOM 717 N N . GLY A 1 89 ? 9.956 8.405 -12.165 1.00 72.50 89 GLY A N 1
ATOM 718 C CA . GLY A 1 89 ? 9.154 7.524 -11.330 1.00 72.50 89 GLY A CA 1
ATOM 719 C C . GLY A 1 89 ? 7.782 8.130 -11.090 1.00 72.50 89 GLY A C 1
ATOM 720 O O . GLY A 1 89 ? 7.656 9.233 -10.559 1.00 72.50 89 GLY A O 1
ATOM 721 N N . ALA A 1 90 ? 6.744 7.393 -11.473 1.00 64.25 90 ALA A N 1
ATOM 722 C CA . ALA A 1 90 ? 5.427 7.662 -10.935 1.00 64.25 90 ALA A CA 1
ATOM 723 C C . ALA A 1 90 ? 5.512 7.355 -9.435 1.00 64.25 90 ALA A C 1
ATOM 725 O O . ALA A 1 90 ? 5.862 6.235 -9.058 1.00 64.25 90 ALA A O 1
ATOM 726 N N . ARG A 1 91 ? 5.216 8.332 -8.568 1.00 61.41 91 ARG A N 1
ATOM 727 C CA . ARG A 1 91 ? 4.757 7.978 -7.222 1.00 61.41 91 ARG A CA 1
ATOM 728 C C . ARG A 1 91 ? 3.541 7.093 -7.453 1.00 61.41 91 ARG A C 1
ATOM 730 O O . ARG A 1 91 ? 2.593 7.547 -8.086 1.00 61.41 91 ARG A O 1
ATOM 737 N N . GLU A 1 92 ? 3.609 5.831 -7.043 1.00 55.88 92 GLU A N 1
ATOM 738 C CA . GLU A 1 92 ? 2.463 4.920 -6.985 1.00 55.88 92 GLU A CA 1
ATOM 739 C C . GLU A 1 92 ? 1.451 5.449 -5.954 1.00 55.88 92 GLU A C 1
ATOM 741 O O . GLU A 1 92 ? 1.202 4.848 -4.917 1.00 55.88 92 GLU A O 1
ATOM 746 N N . GLU A 1 93 ? 0.892 6.621 -6.211 1.00 54.47 93 GLU A N 1
ATOM 747 C CA . GLU A 1 93 ? -0.237 7.175 -5.494 1.00 54.47 93 GLU A CA 1
ATOM 748 C C . GLU A 1 93 ? -1.410 7.110 -6.478 1.00 54.47 93 GLU A C 1
ATOM 750 O O . GLU A 1 93 ? -1.352 7.674 -7.568 1.00 54.47 93 GLU A O 1
ATOM 755 N N . MET A 1 94 ? -2.464 6.388 -6.090 1.00 52.72 94 MET A N 1
ATOM 756 C CA . MET A 1 94 ? -3.790 6.361 -6.729 1.00 52.72 94 MET A CA 1
ATOM 757 C C . MET A 1 94 ? -3.985 5.483 -7.975 1.00 52.72 94 MET A C 1
ATOM 759 O O . MET A 1 94 ? -4.421 5.951 -9.022 1.00 52.72 94 MET A O 1
ATOM 763 N N . GLN A 1 95 ? -3.802 4.169 -7.845 1.00 49.06 95 GLN A N 1
ATOM 764 C CA . GLN A 1 95 ? -4.613 3.207 -8.614 1.00 49.06 95 GLN A CA 1
ATOM 765 C C . GLN A 1 95 ? -5.217 2.164 -7.665 1.00 49.06 95 GLN A C 1
ATOM 767 O O . GLN A 1 95 ? -4.918 0.978 -7.744 1.00 49.06 95 GLN A O 1
ATOM 772 N N . GLY A 1 96 ? -6.033 2.651 -6.725 1.00 50.69 96 GLY A N 1
ATOM 773 C CA . GLY A 1 96 ? -6.965 1.854 -5.917 1.00 50.69 96 GLY A CA 1
ATOM 774 C C . GLY A 1 96 ? -8.416 1.911 -6.420 1.00 50.69 96 GLY A C 1
ATOM 775 O O . GLY A 1 96 ? -9.262 1.190 -5.903 1.00 50.69 96 GLY A O 1
ATOM 776 N N . SER A 1 97 ? -8.701 2.693 -7.466 1.00 52.97 97 SER A N 1
ATOM 777 C CA . SER A 1 97 ? -10.064 3.111 -7.830 1.00 52.97 97 SER A CA 1
ATOM 778 C C . SER A 1 97 ? -10.993 1.967 -8.247 1.00 52.97 97 SER A C 1
ATOM 780 O O . SER A 1 97 ? -12.180 1.994 -7.951 1.00 52.97 97 SER A O 1
ATOM 782 N N . ASP A 1 98 ? -10.464 0.930 -8.901 1.00 51.34 98 ASP A N 1
ATOM 783 C CA . ASP A 1 98 ? -11.284 -0.204 -9.357 1.00 51.34 98 ASP A CA 1
ATOM 784 C C . ASP A 1 98 ? -11.451 -1.291 -8.278 1.00 51.34 98 ASP A C 1
ATOM 786 O O . ASP A 1 98 ? -12.227 -2.224 -8.456 1.00 51.34 98 ASP A O 1
ATOM 790 N N . SER A 1 99 ? -10.750 -1.177 -7.145 1.00 59.25 99 SER A N 1
ATOM 791 C CA . SER A 1 99 ? -10.865 -2.104 -6.009 1.00 59.25 99 SER A CA 1
ATOM 792 C C . SER A 1 99 ? -11.737 -1.582 -4.867 1.00 59.25 99 SER A C 1
ATOM 794 O O . SER A 1 99 ? -12.177 -2.373 -4.040 1.00 59.25 99 SER A O 1
ATOM 796 N N . GLU A 1 100 ? -12.010 -0.281 -4.801 1.00 61.66 100 GLU A N 1
ATOM 797 C CA . GLU A 1 100 ? -12.701 0.353 -3.665 1.00 61.66 100 GLU A CA 1
ATOM 798 C C . GLU A 1 100 ? -14.150 -0.143 -3.514 1.00 61.66 100 GLU A C 1
ATOM 800 O O . GLU A 1 100 ? -14.566 -0.553 -2.426 1.00 61.66 100 GLU A O 1
ATOM 805 N N . ALA A 1 101 ? -14.893 -0.250 -4.621 1.00 64.31 101 ALA A N 1
ATOM 806 C CA . ALA A 1 101 ? -16.250 -0.803 -4.608 1.00 64.31 101 ALA A CA 1
ATOM 807 C C . ALA A 1 101 ? -16.281 -2.285 -4.177 1.00 64.31 101 ALA A C 1
ATOM 809 O O . ALA A 1 101 ? -17.157 -2.701 -3.411 1.00 64.31 101 ALA A O 1
ATOM 810 N N . ASP A 1 102 ? -15.297 -3.072 -4.620 1.00 69.19 102 ASP A N 1
ATOM 811 C CA . ASP A 1 102 ? -15.155 -4.481 -4.244 1.00 69.19 102 ASP A CA 1
ATOM 812 C C . ASP A 1 102 ? -14.769 -4.635 -2.765 1.00 69.19 102 ASP A C 1
ATOM 814 O O . ASP A 1 102 ? -15.277 -5.526 -2.075 1.00 69.19 102 ASP A O 1
ATOM 818 N N . ILE A 1 103 ? -13.928 -3.737 -2.245 1.00 72.38 103 ILE A N 1
ATOM 819 C CA . ILE A 1 103 ? -13.564 -3.677 -0.825 1.00 72.38 103 ILE A CA 1
ATOM 820 C C . ILE A 1 103 ? -14.804 -3.354 0.013 1.00 72.38 103 ILE A C 1
ATOM 822 O O . ILE A 1 103 ? -15.086 -4.070 0.977 1.00 72.38 103 ILE A O 1
ATOM 826 N N . ALA A 1 104 ? -15.597 -2.350 -0.368 1.00 71.75 104 ALA A N 1
ATOM 827 C CA . ALA A 1 104 ? -16.825 -2.004 0.345 1.00 71.75 104 ALA A CA 1
ATOM 828 C C . ALA A 1 104 ? -17.834 -3.171 0.358 1.00 71.75 104 ALA A C 1
ATOM 830 O O . ALA A 1 104 ? -18.446 -3.462 1.393 1.00 71.75 104 ALA A O 1
ATOM 831 N N . ALA A 1 105 ? -17.984 -3.887 -0.762 1.00 76.25 105 ALA A N 1
ATOM 832 C CA . ALA A 1 105 ? -18.835 -5.074 -0.846 1.00 76.25 105 ALA A CA 1
ATOM 833 C C . ALA A 1 105 ? -18.318 -6.229 0.032 1.00 76.25 105 ALA A C 1
ATOM 835 O O . ALA A 1 105 ? -19.104 -6.874 0.737 1.00 76.25 105 ALA A O 1
ATOM 836 N N . PHE A 1 106 ? -17.004 -6.464 0.041 1.00 77.06 106 PHE A N 1
ATOM 837 C CA . PHE A 1 106 ? -16.369 -7.469 0.893 1.00 77.06 106 PHE A CA 1
ATOM 838 C C . PHE A 1 106 ? -16.593 -7.163 2.376 1.00 77.06 106 PHE A C 1
ATOM 840 O O . PHE A 1 106 ? -17.046 -8.028 3.127 1.00 77.06 106 PHE A O 1
ATOM 847 N N . VAL A 1 107 ? -16.356 -5.916 2.784 1.00 74.56 107 VAL A N 1
ATOM 848 C CA . VAL A 1 107 ? -16.528 -5.459 4.166 1.00 74.56 107 VAL A CA 1
ATOM 849 C C . VAL A 1 107 ? -17.983 -5.632 4.622 1.00 74.56 107 VAL A C 1
ATOM 851 O O . VAL A 1 107 ? -18.221 -6.228 5.675 1.00 74.56 107 VAL A O 1
ATOM 854 N N . LYS A 1 108 ? -18.969 -5.239 3.800 1.00 77.44 108 LYS A N 1
ATOM 855 C CA . LYS A 1 108 ? -20.400 -5.502 4.072 1.00 77.44 108 LYS A CA 1
ATOM 856 C C . LYS A 1 108 ? -20.688 -6.998 4.258 1.00 77.44 108 LYS A C 1
ATOM 858 O O . LYS A 1 108 ? -21.413 -7.379 5.177 1.00 77.44 108 LYS A O 1
ATOM 863 N N . GLY A 1 109 ? -20.102 -7.856 3.421 1.00 77.75 109 GLY A N 1
ATOM 864 C CA . GLY A 1 109 ? -20.275 -9.310 3.504 1.00 77.75 109 GLY A CA 1
ATOM 865 C C . GLY A 1 109 ? -19.664 -9.947 4.757 1.00 77.75 109 GLY A C 1
ATOM 866 O O . GLY A 1 109 ? -20.192 -10.946 5.251 1.00 77.75 109 GLY A O 1
AT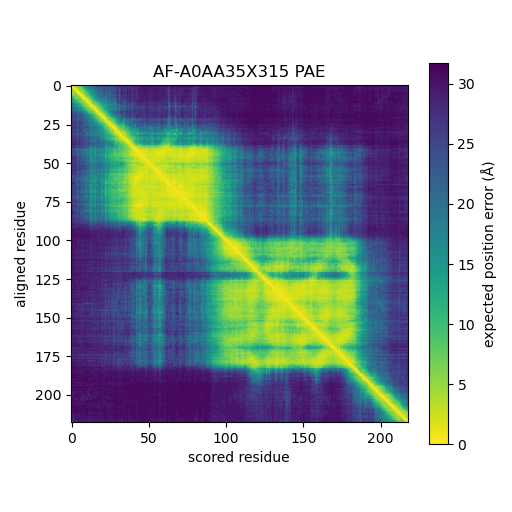OM 867 N N . VAL A 1 110 ? -18.575 -9.383 5.280 1.00 78.12 110 VAL A N 1
ATOM 868 C CA . VAL A 1 110 ? -17.917 -9.851 6.509 1.00 78.12 110 VAL A CA 1
ATOM 869 C C . VAL A 1 110 ? -18.737 -9.465 7.742 1.00 78.12 110 VAL A C 1
ATOM 871 O O . VAL A 1 110 ? -19.021 -10.330 8.571 1.00 78.12 110 VAL A O 1
ATOM 874 N N . PHE A 1 111 ? -19.200 -8.215 7.830 1.00 75.00 111 PHE A N 1
ATOM 875 C CA . PHE A 1 111 ? -20.044 -7.765 8.943 1.00 75.00 111 PHE A CA 1
ATOM 876 C C . PHE A 1 111 ? -21.408 -8.471 8.991 1.00 75.00 111 PHE A C 1
ATOM 878 O O . PHE A 1 111 ? -21.923 -8.717 10.074 1.00 75.00 111 PHE A O 1
ATOM 885 N N . ALA A 1 112 ? -21.973 -8.878 7.850 1.00 72.44 112 ALA A N 1
ATOM 886 C CA . ALA A 1 112 ? -23.225 -9.643 7.822 1.00 72.44 112 ALA A CA 1
ATOM 887 C C . ALA A 1 112 ? -23.105 -11.069 8.403 1.00 72.44 112 ALA A C 1
ATOM 889 O O . ALA A 1 112 ? -24.117 -11.692 8.716 1.00 72.44 112 ALA A O 1
ATOM 890 N N . LYS A 1 113 ? -21.884 -11.614 8.506 1.00 69.69 113 LYS A N 1
ATOM 891 C CA . LYS A 1 113 ? -21.624 -12.986 8.980 1.00 69.69 113 LYS A CA 1
ATOM 892 C C . LYS A 1 113 ? -21.061 -13.049 10.398 1.00 69.69 113 LYS A C 1
ATOM 894 O O . LYS A 1 113 ? -21.060 -14.128 10.988 1.00 69.69 113 LYS A O 1
ATOM 899 N N . HIS A 1 114 ? -20.546 -11.937 10.919 1.00 69.56 114 HIS A N 1
ATOM 900 C CA . HIS A 1 114 ? -19.828 -11.898 12.187 1.00 69.56 114 HIS A CA 1
ATOM 901 C C . HIS A 1 114 ? -20.444 -10.876 13.140 1.00 69.56 114 HIS A C 1
ATOM 903 O O . HIS A 1 114 ? -20.366 -9.674 12.902 1.00 69.56 114 HIS A O 1
ATOM 909 N N . ASP A 1 115 ? -20.973 -11.363 14.262 1.00 71.75 115 ASP A N 1
ATOM 910 C CA . ASP A 1 115 ? -21.344 -10.517 15.393 1.00 71.75 115 ASP A CA 1
ATOM 911 C C . ASP A 1 115 ? -20.079 -10.096 16.152 1.00 71.75 115 ASP A C 1
ATOM 913 O O . ASP A 1 115 ? -19.345 -10.929 16.694 1.00 71.75 115 ASP A O 1
ATOM 917 N N . ILE A 1 116 ? -19.800 -8.792 16.194 1.00 78.75 116 ILE A N 1
ATOM 918 C CA . ILE A 1 116 ? -18.625 -8.253 16.887 1.00 78.75 116 ILE A CA 1
ATOM 919 C C . ILE A 1 116 ? -18.990 -7.976 18.337 1.00 78.75 116 ILE A C 1
ATOM 921 O O . ILE A 1 116 ? -19.776 -7.074 18.637 1.00 78.75 116 ILE A O 1
ATOM 925 N N . SER A 1 117 ? -18.383 -8.737 19.245 1.00 80.62 117 SER A N 1
ATOM 926 C CA . SER A 1 117 ? -18.536 -8.546 20.682 1.00 80.62 117 SER A CA 1
ATOM 927 C C . SER A 1 117 ? -17.321 -7.844 21.289 1.00 80.62 117 SER A C 1
ATOM 929 O O . SER A 1 117 ? -16.206 -8.359 21.195 1.00 80.62 117 SER A O 1
ATOM 931 N N . VAL A 1 118 ? -17.529 -6.719 21.974 1.00 83.38 118 VAL A N 1
ATOM 932 C CA . VAL A 1 118 ? -16.490 -6.054 22.777 1.00 83.38 118 VAL A CA 1
ATOM 933 C C . VAL A 1 118 ? -16.677 -6.443 24.238 1.00 83.38 118 VAL A C 1
ATOM 935 O O . VAL A 1 118 ? -17.741 -6.228 24.813 1.00 83.38 118 VAL A O 1
ATOM 938 N N . THR A 1 119 ? -15.638 -7.017 24.846 1.00 82.88 119 THR A N 1
ATOM 939 C CA . THR A 1 119 ? -15.671 -7.442 26.253 1.00 82.88 119 THR A CA 1
ATOM 940 C C . THR A 1 119 ? -15.170 -6.335 27.183 1.00 82.88 119 THR A C 1
ATOM 942 O O . THR A 1 119 ? -14.017 -5.911 27.069 1.00 82.88 119 THR A O 1
ATOM 945 N N . VAL A 1 120 ? -16.000 -5.911 28.140 1.00 84.94 120 VAL A N 1
ATOM 946 C CA . VAL A 1 120 ? -15.665 -4.891 29.157 1.00 84.94 120 VAL A CA 1
ATOM 947 C C . VAL A 1 120 ? -15.451 -5.510 30.548 1.00 84.94 120 VAL A C 1
ATOM 949 O O . VAL A 1 120 ? -16.019 -6.560 30.844 1.00 84.94 120 VAL A O 1
ATOM 952 N N . PRO A 1 121 ? -14.609 -4.918 31.419 1.00 73.88 121 PRO A N 1
ATOM 953 C CA . PRO A 1 121 ? -14.118 -5.586 32.629 1.00 73.88 121 PRO A CA 1
ATOM 954 C C . PRO A 1 121 ? -15.144 -5.809 33.755 1.00 73.88 121 PRO A C 1
ATOM 956 O O . PRO A 1 121 ? -14.917 -6.706 34.560 1.00 73.88 121 PRO A O 1
ATOM 959 N N . SER A 1 122 ? -16.232 -5.034 33.858 1.00 74.56 122 SER A N 1
ATOM 960 C CA . SER A 1 122 ? -17.284 -5.233 34.877 1.00 74.56 122 SER A CA 1
ATOM 961 C C . SER A 1 122 ? -18.518 -4.374 34.589 1.00 74.56 122 SER A C 1
ATOM 963 O O . SER A 1 122 ? -18.375 -3.266 34.093 1.00 74.56 122 SER A O 1
ATOM 965 N N . GLU A 1 123 ? -19.715 -4.839 34.953 1.00 67.06 123 GLU A N 1
ATOM 966 C CA . GLU A 1 123 ? -20.983 -4.100 34.811 1.00 67.06 123 GLU A CA 1
ATOM 967 C C . GLU A 1 123 ? -21.068 -2.848 35.710 1.00 67.06 123 GLU A C 1
ATOM 969 O O . GLU A 1 123 ? -21.729 -1.883 35.348 1.00 67.06 123 GLU A O 1
ATOM 974 N N . GLY A 1 124 ? -20.356 -2.827 36.846 1.00 65.81 124 GLY A N 1
ATOM 975 C CA . GLY A 1 124 ? -20.432 -1.751 37.850 1.00 65.81 124 GLY A CA 1
ATOM 976 C C . GLY A 1 124 ? -19.221 -0.814 37.928 1.00 65.81 124 GLY A C 1
ATOM 977 O O . GLY A 1 124 ? -19.097 -0.075 38.900 1.00 65.81 124 GLY A O 1
ATOM 978 N N . GLY A 1 125 ? -18.291 -0.888 36.971 1.00 69.69 125 GLY A N 1
ATOM 979 C CA . GLY A 1 125 ? -17.133 0.013 36.901 1.00 69.69 125 GLY A CA 1
ATOM 980 C C . GLY A 1 125 ? -17.353 1.163 35.918 1.00 69.69 125 GLY A C 1
ATOM 981 O O . GLY A 1 125 ? -18.129 1.028 34.978 1.00 69.69 125 GLY A O 1
ATOM 982 N N . GLU A 1 126 ? -16.630 2.270 36.088 1.00 78.56 126 GLU A N 1
ATOM 983 C CA . GLU A 1 126 ? -16.543 3.305 35.053 1.00 78.56 126 GLU A CA 1
ATOM 984 C C . GLU A 1 126 ? -15.686 2.781 33.896 1.00 78.56 126 GLU A C 1
ATOM 986 O O . GLU A 1 126 ? -14.458 2.721 33.975 1.00 78.56 126 GLU A O 1
ATOM 991 N N . TRP A 1 127 ? -16.337 2.351 32.821 1.00 84.62 127 TRP A N 1
ATOM 992 C CA . TRP A 1 127 ? -15.674 1.971 31.581 1.00 84.62 127 TRP A CA 1
ATOM 993 C C . TRP A 1 127 ? -16.281 2.732 30.411 1.00 84.62 127 TRP A C 1
ATOM 995 O O . TRP A 1 127 ? -17.464 3.063 30.383 1.00 84.62 127 TRP A O 1
ATOM 1005 N N . SER A 1 128 ? -15.435 3.003 29.428 1.00 88.12 128 SER A N 1
ATOM 1006 C CA . SER A 1 128 ? -15.803 3.686 28.200 1.00 88.12 128 SER A CA 1
ATOM 1007 C C . SER A 1 128 ? -15.188 2.950 27.020 1.00 88.12 128 SER A C 1
ATOM 1009 O O . SER A 1 128 ? -13.976 2.712 26.941 1.00 88.12 128 SER A O 1
ATOM 1011 N N . VAL A 1 129 ? -16.048 2.535 26.097 1.00 89.44 129 VAL A N 1
ATOM 1012 C CA . VAL A 1 129 ? -15.626 1.922 24.844 1.00 89.44 129 VAL A CA 1
ATOM 1013 C C . VAL A 1 129 ? -15.407 3.031 23.825 1.00 89.44 129 VAL A C 1
ATOM 1015 O O . VAL A 1 129 ? -16.334 3.750 23.461 1.00 89.44 129 VAL A O 1
ATOM 1018 N N . HIS A 1 130 ? -14.150 3.150 23.407 1.00 91.88 130 HIS A N 1
ATOM 1019 C CA . HIS A 1 130 ? -13.688 4.057 22.363 1.00 91.88 130 HIS A CA 1
ATOM 1020 C C . HIS A 1 130 ? -13.414 3.275 21.071 1.00 91.88 130 HIS A C 1
ATOM 1022 O O . HIS A 1 130 ? -13.369 2.037 21.075 1.00 91.88 130 HIS A O 1
ATOM 1028 N N . GLU A 1 131 ? -13.136 3.994 19.985 1.00 90.19 131 GLU A N 1
ATOM 1029 C CA . GLU A 1 131 ? -12.768 3.467 18.663 1.00 90.19 131 GLU A CA 1
ATOM 1030 C C . GLU A 1 131 ? -11.635 2.434 18.777 1.00 90.19 131 GLU A C 1
ATOM 1032 O O . GLU A 1 131 ? -11.646 1.389 18.129 1.00 90.19 131 GLU A O 1
ATOM 1037 N N . GLN A 1 132 ? -10.676 2.691 19.672 1.00 90.19 132 GLN A N 1
ATOM 1038 C CA . GLN A 1 132 ? -9.512 1.838 19.922 1.00 90.19 132 GLN A CA 1
ATOM 1039 C C . GLN A 1 132 ? -9.884 0.420 20.359 1.00 90.19 132 GLN A C 1
ATOM 1041 O O . GLN A 1 132 ? -9.233 -0.550 19.959 1.00 90.19 132 GLN A O 1
ATOM 1046 N N . HIS A 1 133 ? -10.921 0.286 21.185 1.00 88.88 133 HIS A N 1
ATOM 1047 C CA . HIS A 1 133 ? -11.380 -1.013 21.666 1.00 88.88 133 HIS A CA 1
ATOM 1048 C C . HIS A 1 133 ? -12.049 -1.801 20.537 1.00 88.88 133 HIS A C 1
ATOM 1050 O O . HIS A 1 133 ? -11.790 -2.994 20.390 1.00 88.88 133 HIS A O 1
ATOM 1056 N N . ILE A 1 134 ? -12.815 -1.122 19.682 1.00 87.94 134 ILE A N 1
ATOM 1057 C CA . ILE A 1 134 ? -13.469 -1.724 18.515 1.00 87.94 134 ILE A CA 1
ATOM 1058 C C . ILE A 1 134 ? -12.422 -2.145 17.476 1.00 87.94 134 ILE A C 1
ATOM 1060 O O . ILE A 1 134 ? -12.410 -3.295 17.041 1.00 87.94 134 ILE A O 1
ATOM 1064 N N . ALA A 1 135 ? -11.469 -1.267 17.152 1.00 88.69 135 ALA A N 1
ATOM 1065 C CA . ALA A 1 135 ? -10.368 -1.568 16.237 1.00 88.69 135 ALA A CA 1
ATOM 1066 C C . ALA A 1 135 ? -9.528 -2.765 16.714 1.00 88.69 135 ALA A C 1
ATOM 1068 O O . ALA A 1 135 ? -9.066 -3.577 15.910 1.00 88.69 135 ALA A O 1
ATOM 1069 N N . LYS A 1 136 ? -9.333 -2.910 18.031 1.00 89.31 136 LYS A N 1
ATOM 1070 C CA . LYS A 1 136 ? -8.617 -4.049 18.615 1.00 89.31 136 LYS A CA 1
ATOM 1071 C C . LYS A 1 136 ? -9.367 -5.369 18.431 1.00 89.31 136 LYS A C 1
ATOM 1073 O O . LYS A 1 136 ? -8.721 -6.375 18.138 1.00 89.31 136 LYS A O 1
ATOM 1078 N N . GLU A 1 137 ? -10.687 -5.378 18.592 1.00 86.75 137 GLU A N 1
ATOM 1079 C CA . GLU A 1 137 ? -11.496 -6.579 18.350 1.00 86.75 137 GLU A CA 1
ATOM 1080 C C . GLU A 1 137 ? -11.539 -6.932 16.857 1.00 86.75 137 GLU A C 1
ATOM 1082 O O . GLU A 1 137 ? -11.338 -8.091 16.502 1.00 86.75 137 GLU A O 1
ATOM 1087 N N . LEU A 1 138 ? -11.647 -5.943 15.964 1.00 85.88 138 LEU A N 1
ATOM 1088 C CA . LEU A 1 138 ? -11.591 -6.161 14.510 1.00 85.88 138 LEU A CA 1
ATOM 1089 C C . LEU A 1 138 ? -10.275 -6.815 14.059 1.00 85.88 138 LEU A C 1
ATOM 1091 O O . LEU A 1 138 ? -10.282 -7.716 13.217 1.00 85.88 138 LEU A O 1
ATOM 1095 N N . ARG A 1 139 ? -9.147 -6.461 14.691 1.00 87.12 139 ARG A N 1
ATOM 1096 C CA . ARG A 1 139 ? -7.848 -7.103 14.416 1.00 87.12 139 ARG A CA 1
ATOM 1097 C C . ARG A 1 139 ? -7.843 -8.602 14.713 1.00 87.12 139 ARG A C 1
ATOM 1099 O O . ARG A 1 139 ? -7.106 -9.332 14.052 1.00 87.12 139 ARG A O 1
ATOM 1106 N N . ARG A 1 140 ? -8.645 -9.081 15.674 1.00 83.94 140 ARG A N 1
ATOM 1107 C CA . ARG A 1 140 ? -8.770 -10.525 15.957 1.00 83.94 140 ARG A CA 1
ATOM 1108 C C . ARG A 1 140 ? -9.472 -11.272 14.829 1.00 83.94 140 ARG A C 1
ATOM 1110 O O . ARG A 1 140 ? -9.148 -12.427 14.589 1.00 83.94 140 ARG A O 1
ATOM 1117 N N . PHE A 1 141 ? -10.356 -10.592 14.105 1.00 76.38 141 PHE A N 1
ATOM 1118 C CA . PHE A 1 141 ? -11.005 -11.097 12.894 1.00 76.38 141 PHE A CA 1
ATOM 1119 C C . PHE A 1 141 ? -10.158 -10.881 11.630 1.00 76.38 141 PHE A C 1
ATOM 1121 O O . PHE A 1 141 ? -10.671 -10.965 10.519 1.00 76.38 141 PHE A O 1
ATOM 1128 N N . CYS A 1 142 ? -8.859 -10.593 11.787 1.00 78.50 142 CYS A N 1
ATOM 1129 C CA . CYS A 1 142 ? -7.927 -10.293 10.698 1.00 78.50 142 CYS A CA 1
ATOM 1130 C C . CYS A 1 142 ? -8.313 -9.064 9.850 1.00 78.50 142 CYS A C 1
ATOM 1132 O O . CYS A 1 142 ? -7.803 -8.908 8.743 1.00 78.50 142 CYS A O 1
ATOM 1134 N N . LEU A 1 143 ? -9.154 -8.166 10.375 1.00 81.69 143 LEU A N 1
ATOM 1135 C CA . LEU A 1 143 ? -9.501 -6.897 9.735 1.00 81.69 143 LEU A CA 1
ATOM 1136 C C . LEU A 1 143 ? -8.650 -5.776 10.334 1.00 81.69 143 LEU A C 1
ATOM 1138 O O . LEU A 1 143 ? -8.734 -5.474 11.527 1.00 81.69 143 LEU A O 1
ATOM 1142 N N . HIS A 1 144 ? -7.813 -5.152 9.507 1.00 85.38 144 HIS A N 1
ATOM 1143 C CA . HIS A 1 144 ? -7.049 -3.977 9.910 1.00 85.38 144 HIS A CA 1
ATOM 1144 C C . HIS A 1 144 ? -7.791 -2.713 9.483 1.00 85.38 144 HIS A C 1
ATOM 1146 O O . HIS A 1 144 ? -7.783 -2.360 8.310 1.00 85.38 144 HIS A O 1
ATOM 1152 N N . VAL A 1 145 ? -8.429 -2.046 10.442 1.00 86.38 145 VAL A N 1
ATOM 1153 C CA . VAL A 1 145 ? -9.182 -0.807 10.215 1.00 86.38 145 VAL A CA 1
ATOM 1154 C C . VAL A 1 145 ? -8.474 0.341 10.947 1.00 86.38 145 VAL A C 1
ATOM 1156 O O . VAL A 1 145 ? -8.168 0.184 12.139 1.00 86.38 145 VAL A O 1
ATOM 1159 N N . PRO A 1 146 ? -8.165 1.464 10.270 1.00 87.12 146 PRO A N 1
ATOM 1160 C CA . PRO A 1 146 ? -7.631 2.655 10.924 1.00 87.12 146 PRO A CA 1
ATOM 1161 C C . PRO A 1 146 ? -8.706 3.328 11.790 1.00 87.12 146 PRO A C 1
ATOM 1163 O O . PRO A 1 146 ? -9.901 3.184 11.555 1.00 87.12 146 PRO A O 1
ATOM 1166 N N . LEU A 1 147 ? -8.276 4.055 12.822 1.00 88.31 147 LEU A N 1
ATOM 1167 C CA . LEU A 1 147 ? -9.182 4.665 13.805 1.00 88.31 147 LEU A CA 1
ATOM 1168 C C . LEU A 1 147 ? -10.093 5.724 13.174 1.00 88.31 147 LEU A C 1
ATOM 1170 O O . LEU A 1 147 ? -11.258 5.804 13.540 1.00 88.31 147 LEU A O 1
ATOM 1174 N N . ASP A 1 148 ? -9.573 6.468 12.196 1.00 86.75 148 ASP A N 1
ATOM 1175 C CA . ASP A 1 148 ? -10.276 7.571 11.528 1.00 86.75 148 ASP A CA 1
ATOM 1176 C C . ASP A 1 148 ? -11.501 7.099 10.726 1.00 86.75 148 ASP A C 1
ATOM 1178 O O . ASP A 1 148 ? -12.440 7.861 10.513 1.00 86.75 148 ASP A O 1
ATOM 1182 N N . CYS A 1 149 ? -11.524 5.823 10.328 1.00 86.25 149 CYS A N 1
ATOM 1183 C CA . CYS A 1 149 ? -12.655 5.208 9.635 1.00 86.25 149 CYS A CA 1
ATOM 1184 C C . CYS A 1 149 ? -13.809 4.835 10.576 1.00 86.25 149 CYS A C 1
ATOM 1186 O O . CYS A 1 149 ? -14.893 4.514 10.094 1.00 86.25 149 CYS A O 1
ATOM 1188 N N . ILE A 1 150 ? -13.603 4.805 11.897 1.00 88.25 150 ILE A N 1
ATOM 1189 C CA . ILE A 1 150 ? -14.625 4.382 12.861 1.00 88.25 150 ILE A CA 1
ATOM 1190 C C . ILE A 1 150 ? -15.263 5.626 13.471 1.00 88.25 150 ILE A C 1
ATOM 1192 O O . ILE A 1 150 ? -14.640 6.333 14.260 1.00 88.25 150 ILE A O 1
ATOM 1196 N N . GLN A 1 151 ? -16.532 5.865 13.154 1.00 87.81 151 GLN A N 1
ATOM 1197 C CA . GLN A 1 151 ? -17.262 7.013 13.673 1.00 87.81 151 GLN A CA 1
ATOM 1198 C C . GLN A 1 151 ? -18.132 6.608 14.866 1.00 87.81 151 GLN A C 1
ATOM 1200 O O . GLN A 1 151 ? -19.129 5.890 14.730 1.00 87.81 151 GLN A O 1
ATOM 1205 N N . LEU A 1 152 ? -17.772 7.114 16.048 1.00 87.06 152 LEU A N 1
ATOM 1206 C CA . LEU A 1 152 ? -18.617 7.094 17.240 1.00 87.06 152 LEU A CA 1
ATOM 1207 C C . LEU A 1 152 ? -19.043 8.516 17.599 1.00 87.06 152 LEU A C 1
ATOM 1209 O O . LEU A 1 152 ? -18.222 9.411 17.764 1.00 87.06 152 LEU A O 1
ATOM 1213 N N . SER A 1 153 ? -20.349 8.723 17.772 1.00 84.06 153 SER A N 1
ATOM 1214 C CA . SER A 1 153 ? -20.883 10.023 18.204 1.00 84.06 153 SER A CA 1
ATOM 1215 C C . SER A 1 153 ? -20.573 10.325 19.671 1.00 84.06 153 SER A C 1
ATOM 1217 O O . SER A 1 153 ? -20.372 11.479 20.050 1.00 84.06 153 SER A O 1
ATOM 1219 N N . LYS A 1 154 ? -20.571 9.288 20.512 1.00 88.12 154 LYS A N 1
ATOM 1220 C CA . LYS A 1 154 ? -20.280 9.340 21.945 1.00 88.12 154 LYS A CA 1
ATOM 1221 C C . LYS A 1 154 ? -19.573 8.047 22.356 1.00 88.12 154 LYS A C 1
ATOM 1223 O O . LYS A 1 154 ? -19.903 6.995 21.803 1.00 88.12 154 LYS A O 1
ATOM 1228 N N . PRO A 1 15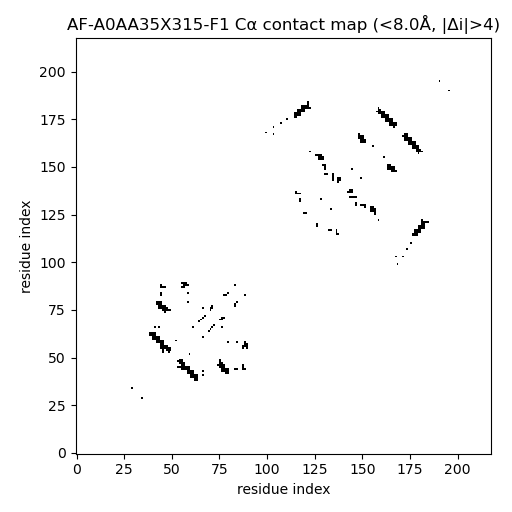5 ? -18.660 8.094 23.342 1.00 88.06 155 PRO A N 1
ATOM 1229 C CA . PRO A 1 155 ? -18.085 6.880 23.906 1.00 88.06 155 PRO A CA 1
ATOM 1230 C C . PRO A 1 155 ? -19.194 6.013 24.511 1.00 88.06 155 PRO A C 1
ATOM 1232 O O . PRO A 1 155 ? -20.088 6.517 25.200 1.00 88.06 155 PRO A O 1
ATOM 1235 N N . ILE A 1 156 ? -19.144 4.707 24.253 1.00 88.31 156 ILE A N 1
ATOM 1236 C CA . ILE A 1 156 ? -20.188 3.782 24.701 1.00 88.31 156 ILE A CA 1
ATOM 1237 C C . ILE A 1 156 ? -19.920 3.401 26.161 1.00 88.31 156 ILE A C 1
ATOM 1239 O O . ILE A 1 156 ? -18.872 2.842 26.486 1.00 88.31 156 ILE A O 1
ATOM 1243 N N . THR A 1 157 ? -20.887 3.687 27.031 1.00 87.75 157 THR A N 1
ATOM 1244 C CA . THR A 1 157 ? -20.852 3.396 28.479 1.00 87.75 157 THR A CA 1
ATOM 1245 C C . THR A 1 157 ? -21.945 2.422 28.925 1.00 87.75 157 THR A C 1
ATOM 1247 O O . THR A 1 157 ? -22.034 2.081 30.098 1.00 87.75 157 THR A O 1
ATOM 1250 N N . SER A 1 158 ? -22.815 1.990 28.008 1.00 85.31 158 SER A N 1
ATOM 1251 C CA . SER A 1 158 ? -23.937 1.087 28.293 1.00 85.31 158 SER A CA 1
ATOM 1252 C C . SER A 1 158 ? -23.712 -0.282 27.661 1.00 85.31 158 SER A C 1
ATOM 1254 O O . SER A 1 158 ? -23.163 -0.382 26.566 1.00 85.31 158 SER A O 1
ATOM 1256 N N . ILE A 1 159 ? -24.135 -1.342 28.346 1.00 86.12 159 ILE A N 1
ATOM 1257 C CA . ILE A 1 159 ? -24.072 -2.723 27.844 1.00 86.12 159 ILE A CA 1
ATOM 1258 C C . ILE A 1 159 ? -25.177 -2.921 26.802 1.00 86.12 159 ILE A C 1
ATOM 1260 O O . ILE A 1 159 ? -26.244 -2.315 26.908 1.00 86.12 159 ILE A O 1
ATOM 1264 N N . GLY A 1 160 ? -24.924 -3.764 25.803 1.00 85.75 160 GLY A N 1
ATOM 1265 C CA . GLY A 1 160 ? -25.900 -4.120 24.778 1.00 85.75 160 GLY A CA 1
ATOM 1266 C C . GLY A 1 160 ? -25.454 -3.771 23.363 1.00 85.75 160 GLY A C 1
ATOM 1267 O O . GLY A 1 160 ? -24.274 -3.537 23.096 1.00 85.75 160 GLY A O 1
ATOM 1268 N N . ALA A 1 161 ? -26.423 -3.781 22.452 1.00 86.62 161 ALA A N 1
ATOM 1269 C CA . ALA A 1 161 ? -26.210 -3.560 21.031 1.00 86.62 161 ALA A CA 1
ATOM 1270 C C . ALA A 1 161 ? -26.159 -2.062 20.709 1.00 86.62 161 ALA A C 1
ATOM 1272 O O . ALA A 1 161 ? -27.139 -1.345 20.915 1.00 86.62 161 ALA A O 1
ATOM 1273 N N . HIS A 1 162 ? -25.035 -1.611 20.155 1.00 88.00 162 HIS A N 1
ATOM 1274 C CA . HIS A 1 162 ? -24.835 -0.228 19.725 1.00 88.00 162 HIS A CA 1
ATOM 1275 C C . HIS A 1 162 ? -24.524 -0.170 18.228 1.00 88.00 162 HIS A C 1
ATOM 1277 O O . HIS A 1 162 ? -23.656 -0.916 17.764 1.00 88.00 162 HIS A O 1
ATOM 1283 N N . PRO A 1 163 ? -25.210 0.687 17.452 1.00 86.69 163 PRO A N 1
ATOM 1284 C CA . PRO A 1 163 ? -24.876 0.903 16.052 1.00 86.69 163 PRO A CA 1
ATOM 1285 C C . PRO A 1 163 ? -23.609 1.758 15.939 1.00 86.69 163 PRO A C 1
ATOM 1287 O O . PRO A 1 163 ? -23.501 2.810 16.571 1.00 86.69 163 PRO A O 1
ATOM 1290 N N . VAL A 1 164 ? -22.661 1.308 15.122 1.00 88.50 164 VAL A N 1
ATOM 1291 C CA . VAL A 1 164 ? -21.412 2.013 14.811 1.00 88.50 164 VAL A CA 1
ATOM 1292 C C . VAL A 1 164 ? -21.305 2.170 13.298 1.00 88.50 164 VAL A C 1
ATOM 1294 O O . VAL A 1 164 ? -21.689 1.270 12.544 1.00 88.50 164 VAL A O 1
ATOM 1297 N N . PHE A 1 165 ? -20.797 3.319 12.856 1.00 86.88 165 PHE A N 1
ATOM 1298 C CA . PHE A 1 165 ? -20.591 3.616 11.443 1.00 86.88 165 PHE A CA 1
ATOM 1299 C C . PHE A 1 165 ? -19.116 3.469 11.084 1.00 86.88 165 PHE A C 1
ATOM 1301 O O . PHE A 1 165 ? -18.230 3.889 11.833 1.00 86.88 165 PHE A O 1
ATOM 1308 N N . LEU A 1 166 ? -18.866 2.841 9.940 1.00 86.94 166 LEU A N 1
ATOM 1309 C CA . LEU A 1 166 ? -17.546 2.675 9.359 1.00 86.94 166 LEU A CA 1
ATOM 1310 C C . LEU A 1 166 ? -17.510 3.355 7.994 1.00 86.94 166 LEU A C 1
ATOM 1312 O O . LEU A 1 166 ? -18.216 2.936 7.075 1.00 86.94 166 LEU A O 1
ATOM 1316 N N . THR A 1 167 ? -16.685 4.385 7.872 1.00 85.62 167 THR A N 1
ATOM 1317 C CA . THR A 1 167 ? -16.415 5.073 6.611 1.00 85.62 167 THR A CA 1
ATOM 1318 C C . THR A 1 167 ? -15.293 4.323 5.903 1.00 85.62 167 THR A C 1
ATOM 1320 O O . THR A 1 167 ? -14.167 4.288 6.400 1.00 85.62 167 THR A O 1
ATOM 1323 N N . VAL A 1 168 ? -15.606 3.669 4.783 1.00 81.25 168 VAL A N 1
ATOM 1324 C CA . VAL A 1 168 ? -14.577 3.044 3.932 1.00 81.25 168 VAL A CA 1
ATOM 1325 C C . VAL A 1 168 ? -13.950 4.112 3.040 1.00 81.25 168 VAL A C 1
ATOM 1327 O O . VAL A 1 168 ? -12.730 4.202 2.994 1.00 81.25 168 VAL A O 1
ATOM 1330 N N . ASP A 1 169 ? -14.797 4.955 2.440 1.00 76.38 169 ASP A N 1
ATOM 1331 C CA . ASP A 1 169 ? -14.444 6.046 1.524 1.00 76.38 169 ASP A CA 1
ATOM 1332 C C . ASP A 1 169 ? -15.416 7.226 1.704 1.00 76.38 169 ASP A C 1
ATOM 1334 O O . ASP A 1 169 ? -16.441 7.080 2.376 1.00 76.38 169 ASP A O 1
ATOM 1338 N N . ASP A 1 170 ? -15.150 8.356 1.037 1.00 73.12 170 ASP A N 1
ATOM 1339 C CA . ASP A 1 170 ? -15.981 9.575 1.080 1.00 73.12 170 ASP A CA 1
ATOM 1340 C C . ASP A 1 170 ? -17.459 9.338 0.694 1.00 73.12 170 ASP A C 1
ATOM 1342 O O . ASP A 1 170 ? -18.337 10.099 1.098 1.00 73.12 170 ASP A O 1
ATOM 1346 N N . GLU A 1 171 ? -17.755 8.274 -0.063 1.00 69.69 171 GLU A N 1
ATOM 1347 C CA . GLU A 1 171 ? -19.111 7.929 -0.520 1.00 69.69 171 GLU A CA 1
ATOM 1348 C C . GLU A 1 171 ? -19.710 6.691 0.177 1.00 69.69 171 GLU A C 1
ATOM 1350 O O . GLU A 1 171 ? -20.911 6.432 0.059 1.00 69.69 171 GLU A O 1
ATOM 1355 N N . ASN A 1 172 ? -18.902 5.906 0.903 1.00 77.88 172 ASN A N 1
ATOM 1356 C CA . ASN A 1 172 ? -19.292 4.588 1.409 1.00 77.88 172 ASN A CA 1
ATOM 1357 C C . ASN A 1 172 ? -19.287 4.528 2.942 1.00 77.88 172 ASN A C 1
ATOM 1359 O O . ASN A 1 172 ? -18.255 4.283 3.571 1.00 77.88 172 ASN A O 1
ATOM 1363 N N . GLU A 1 173 ? -20.479 4.628 3.533 1.00 79.69 173 GLU A N 1
ATOM 1364 C CA . GLU A 1 173 ? -20.714 4.397 4.961 1.00 79.69 173 GLU A CA 1
ATOM 1365 C C . GLU A 1 173 ? -21.365 3.025 5.200 1.00 79.69 173 GLU A C 1
ATOM 1367 O O . GLU A 1 173 ? -22.374 2.660 4.586 1.00 79.69 173 GLU A O 1
ATOM 1372 N N . ILE A 1 174 ? -20.785 2.235 6.104 1.00 84.06 174 ILE A N 1
ATOM 1373 C CA . ILE A 1 174 ? -21.290 0.917 6.500 1.00 84.06 174 ILE A CA 1
ATOM 1374 C C . ILE A 1 174 ? -21.714 0.973 7.966 1.00 84.06 174 ILE A C 1
ATOM 1376 O O . ILE A 1 174 ? -20.889 1.167 8.855 1.00 84.06 174 ILE A O 1
ATOM 1380 N N . SER A 1 175 ? -23.001 0.754 8.235 1.00 83.31 175 SER A N 1
ATOM 1381 C CA . SER A 1 175 ? -23.510 0.581 9.597 1.00 83.31 175 SER A CA 1
ATOM 1382 C C . SER A 1 175 ? -23.377 -0.877 10.041 1.00 83.31 175 SER A C 1
ATOM 1384 O O . SER A 1 175 ? -23.895 -1.769 9.362 1.00 83.31 175 SER A O 1
ATOM 1386 N N . PHE A 1 176 ? -22.758 -1.123 11.192 1.00 84.25 176 PHE A N 1
ATOM 1387 C CA . PHE A 1 176 ? -22.715 -2.444 11.824 1.00 84.25 176 PHE A CA 1
ATOM 1388 C C . PHE A 1 176 ? -23.050 -2.348 13.314 1.00 84.25 176 PHE A C 1
ATOM 1390 O O . PHE A 1 176 ? -22.932 -1.292 13.937 1.00 84.25 176 PHE A O 1
ATOM 1397 N N . THR A 1 177 ? -23.519 -3.451 13.891 1.00 85.12 177 THR A N 1
ATOM 1398 C CA . THR A 1 177 ? -23.897 -3.510 15.305 1.00 85.12 177 THR A CA 1
ATOM 1399 C C . THR A 1 177 ? -22.759 -4.105 16.121 1.00 85.12 177 THR A C 1
ATOM 1401 O O . THR A 1 177 ? -22.285 -5.203 15.838 1.00 85.12 177 THR A O 1
ATOM 1404 N N . VAL A 1 178 ? -22.335 -3.384 17.156 1.00 86.19 178 VAL A N 1
ATOM 1405 C CA . VAL A 1 178 ? -21.364 -3.861 18.142 1.00 86.19 178 VAL A CA 1
ATOM 1406 C C . VAL A 1 178 ? -22.113 -4.277 19.397 1.00 86.19 178 VAL A C 1
ATOM 1408 O O . VAL A 1 178 ? -22.854 -3.480 19.973 1.00 86.19 178 VAL A O 1
ATOM 1411 N N . ASN A 1 179 ? -21.908 -5.514 19.839 1.00 87.50 179 ASN A N 1
ATOM 1412 C CA . ASN A 1 179 ? -22.466 -6.002 21.092 1.00 87.50 179 ASN A CA 1
ATOM 1413 C C . ASN A 1 179 ? -21.450 -5.811 22.223 1.00 87.50 179 ASN A C 1
ATOM 1415 O O . ASN A 1 179 ? -20.383 -6.427 22.231 1.00 87.50 179 ASN A O 1
ATOM 1419 N N . VAL A 1 180 ? -21.761 -4.957 23.191 1.00 87.12 180 VAL A N 1
ATOM 1420 C CA . VAL A 1 180 ? -20.922 -4.782 24.378 1.00 87.12 180 VAL A CA 1
ATOM 1421 C C . VAL A 1 180 ? -21.367 -5.785 25.431 1.00 87.12 180 VAL A C 1
ATOM 1423 O O . VAL A 1 180 ? -22.507 -5.733 25.887 1.00 87.12 180 VAL A O 1
ATOM 1426 N N . VAL A 1 181 ? -20.460 -6.680 25.822 1.00 86.44 181 VAL A N 1
ATOM 1427 C CA . VAL A 1 181 ? -20.699 -7.727 26.824 1.00 86.44 181 VAL A CA 1
ATOM 1428 C C . VAL A 1 181 ? -19.782 -7.530 28.026 1.00 86.44 181 VAL A C 1
ATOM 1430 O O . VAL A 1 181 ? -18.593 -7.234 27.878 1.00 86.44 181 VAL A O 1
ATOM 1433 N N . SER A 1 182 ? -20.315 -7.694 29.235 1.00 81.94 182 SER A N 1
ATOM 1434 C CA . SER A 1 182 ? -19.487 -7.718 30.439 1.00 81.94 182 SER A CA 1
ATOM 1435 C C . SER A 1 182 ? -18.700 -9.028 30.505 1.00 81.94 182 SER A C 1
ATOM 1437 O O . SER A 1 182 ? -19.181 -10.103 30.143 1.00 81.94 182 SER A O 1
ATOM 1439 N N . ARG A 1 183 ? -17.453 -8.949 30.973 1.00 71.25 183 ARG A N 1
ATOM 1440 C CA . ARG A 1 183 ? -16.658 -10.113 31.356 1.00 71.25 183 ARG A CA 1
ATOM 1441 C C . ARG A 1 183 ? -17.256 -10.664 32.640 1.00 71.25 183 ARG A C 1
ATOM 1443 O O . ARG A 1 183 ? -16.845 -10.277 33.727 1.00 71.25 183 ARG A O 1
ATOM 1450 N N . ASP A 1 184 ? -18.269 -11.506 32.519 1.00 60.78 184 ASP A N 1
ATOM 1451 C CA . ASP A 1 184 ? -18.960 -12.057 33.675 1.00 60.78 184 ASP A CA 1
ATOM 1452 C C . ASP A 1 184 ? -17.963 -12.815 34.572 1.00 60.78 184 ASP A C 1
ATOM 1454 O O . ASP A 1 184 ? -17.453 -13.881 34.221 1.00 60.78 184 ASP A O 1
ATOM 1458 N N . THR A 1 185 ? -17.662 -12.274 35.755 1.00 53.09 185 THR A N 1
ATOM 1459 C CA . THR A 1 185 ? -16.784 -12.922 36.747 1.00 53.09 185 THR A CA 1
ATOM 1460 C C . THR A 1 185 ? -17.446 -14.167 37.365 1.00 53.09 185 THR A C 1
ATOM 1462 O O . THR A 1 185 ? -16.829 -14.883 38.152 1.00 53.09 185 THR A O 1
ATOM 1465 N N . ARG A 1 186 ? -18.711 -14.455 37.020 1.00 46.50 186 ARG A N 1
ATOM 1466 C CA . ARG A 1 186 ? -19.548 -15.481 37.662 1.00 46.50 186 ARG A CA 1
ATOM 1467 C C . ARG A 1 186 ? -19.351 -16.910 37.149 1.00 46.50 186 ARG A C 1
ATOM 1469 O O . ARG A 1 186 ? -19.851 -17.830 37.786 1.00 46.50 186 ARG A O 1
ATOM 1476 N N . GLN A 1 187 ? -18.579 -17.137 36.083 1.00 46.28 187 GLN A N 1
ATOM 1477 C CA . GLN A 1 187 ? -18.246 -18.505 35.648 1.00 46.28 187 GLN A CA 1
ATOM 1478 C C . GLN A 1 187 ? -16.981 -19.094 36.305 1.00 46.28 187 GLN A C 1
ATOM 1480 O O . GLN A 1 187 ? -16.629 -20.236 36.025 1.00 46.28 187 GLN A O 1
ATOM 1485 N N . THR A 1 188 ? -16.348 -18.398 37.258 1.00 43.72 188 THR A N 1
ATOM 1486 C CA . THR A 1 188 ? -15.304 -18.972 38.139 1.00 43.72 188 THR A CA 1
ATOM 1487 C C . THR A 1 188 ? -15.896 -19.326 39.508 1.00 43.72 188 THR A C 1
ATOM 1489 O O . THR A 1 188 ? -15.431 -18.870 40.547 1.00 43.72 188 THR A O 1
ATOM 1492 N N . GLY A 1 189 ? -16.985 -20.096 39.520 1.00 44.44 189 GLY A N 1
ATOM 1493 C CA . GLY A 1 189 ? -17.654 -20.495 40.767 1.00 44.44 189 GLY A CA 1
ATOM 1494 C C . GLY A 1 189 ? -18.556 -21.727 40.684 1.00 44.44 189 GLY A C 1
ATOM 1495 O O . GLY A 1 189 ? -18.874 -22.301 41.718 1.00 44.44 189 GLY A O 1
ATOM 1496 N N . GLN A 1 190 ? -18.923 -22.195 39.488 1.00 41.06 190 GLN A N 1
ATOM 1497 C CA . GLN A 1 190 ? -19.787 -23.374 39.303 1.00 41.06 190 GLN A CA 1
ATOM 1498 C C . GLN A 1 190 ? -19.020 -24.645 38.890 1.00 41.06 190 GLN A C 1
ATOM 1500 O O . GLN A 1 190 ? -19.552 -25.493 38.190 1.00 41.06 190 GLN A O 1
ATOM 1505 N N . TYR A 1 191 ? -17.778 -24.809 39.361 1.00 46.62 191 TYR A N 1
ATOM 1506 C CA . TYR A 1 191 ? -16.985 -26.039 39.170 1.00 46.62 191 TYR A CA 1
ATOM 1507 C C . TYR A 1 191 ? -16.648 -26.765 40.486 1.00 46.62 191 TYR A C 1
ATOM 1509 O O . TYR A 1 191 ? -15.710 -27.555 40.526 1.00 46.62 191 TYR A O 1
ATOM 1517 N N . ALA A 1 192 ? -17.384 -26.506 41.574 1.00 48.84 192 ALA A N 1
ATOM 1518 C CA . ALA A 1 192 ? -17.114 -27.125 42.878 1.00 48.84 192 ALA A CA 1
ATOM 1519 C C . ALA A 1 192 ? -18.136 -28.188 43.331 1.00 48.84 192 ALA A C 1
ATOM 1521 O O . ALA A 1 192 ? -17.944 -28.755 44.403 1.00 48.84 192 ALA A O 1
ATOM 1522 N N . SER A 1 193 ? -19.195 -28.499 42.569 1.00 53.81 193 SER A N 1
ATOM 1523 C CA . SER A 1 193 ? -20.207 -29.471 43.037 1.00 53.81 193 SER A CA 1
ATOM 1524 C C . SER A 1 193 ? -20.708 -30.509 42.034 1.00 53.81 193 SER A C 1
ATOM 1526 O O . SER A 1 193 ? -21.404 -31.426 42.454 1.00 53.81 193 SER A O 1
ATOM 1528 N N . GLU A 1 194 ? -20.333 -30.454 40.757 1.00 49.00 194 GLU A N 1
ATOM 1529 C CA . GLU A 1 194 ? -20.631 -31.540 39.814 1.00 49.00 194 GLU A CA 1
ATOM 1530 C C . GLU A 1 194 ? -19.323 -32.056 39.215 1.00 49.00 194 GLU A C 1
ATOM 1532 O O . GLU A 1 194 ? -18.493 -31.293 38.727 1.00 49.00 194 GLU A O 1
ATOM 1537 N N . GLY A 1 195 ? -19.102 -33.361 39.392 1.00 53.78 195 GLY A N 1
ATOM 1538 C CA . GLY A 1 195 ? -17.815 -34.037 39.272 1.00 53.78 195 GLY A CA 1
ATOM 1539 C C . GLY A 1 195 ? -17.019 -33.675 38.021 1.00 53.78 195 GLY A C 1
ATOM 1540 O O . GLY A 1 195 ? -17.404 -33.983 36.897 1.00 53.78 195 GLY A O 1
ATOM 1541 N N . TYR A 1 196 ? -15.851 -33.081 38.246 1.00 42.81 196 TYR A N 1
ATOM 1542 C CA . TYR A 1 196 ? -14.860 -32.825 37.215 1.00 42.81 196 TYR A CA 1
ATOM 1543 C C . TYR A 1 196 ? -14.132 -34.130 36.859 1.00 42.81 196 TYR A C 1
ATOM 1545 O O . TYR A 1 196 ? -13.330 -34.640 37.642 1.00 42.81 196 TYR A O 1
ATOM 1553 N N . VAL A 1 197 ? -14.380 -34.664 35.662 1.00 51.47 197 VAL A N 1
ATOM 1554 C CA . VAL A 1 197 ? -13.424 -35.552 34.984 1.00 51.47 197 VAL A CA 1
ATOM 1555 C C . VAL A 1 197 ? -12.420 -34.635 34.294 1.00 51.47 197 VAL A C 1
ATOM 1557 O O . VAL A 1 197 ? -12.770 -33.915 33.361 1.00 51.47 197 VAL A O 1
ATOM 1560 N N . ALA A 1 198 ? -11.190 -34.592 34.805 1.00 47.56 198 ALA A N 1
ATOM 1561 C CA . ALA A 1 198 ? -10.148 -33.716 34.283 1.00 47.56 198 ALA A CA 1
ATOM 1562 C C . ALA A 1 198 ? -9.888 -33.981 32.785 1.00 47.56 198 ALA A C 1
ATOM 1564 O O . ALA A 1 198 ? -9.728 -35.144 32.401 1.00 47.56 198 ALA A O 1
ATOM 1565 N N . PRO A 1 199 ? -9.793 -32.945 31.926 1.00 47.00 199 PRO A N 1
ATOM 1566 C CA . PRO A 1 199 ? -9.297 -33.135 30.576 1.00 47.00 199 PRO A CA 1
ATOM 1567 C C . PRO A 1 199 ? -7.821 -33.540 30.645 1.00 47.00 199 PRO A C 1
ATOM 1569 O O . PRO A 1 199 ? -7.006 -32.923 31.333 1.00 47.00 199 PRO A O 1
ATOM 1572 N N . LEU A 1 200 ? -7.505 -34.618 29.935 1.00 38.22 200 LEU A N 1
ATOM 1573 C CA . LEU A 1 200 ? -6.187 -35.225 29.835 1.00 38.22 200 LEU A CA 1
ATOM 1574 C C . LEU A 1 200 ? -5.197 -34.197 29.255 1.00 38.22 200 LEU A C 1
ATOM 1576 O O . LEU A 1 200 ? -5.148 -33.976 28.047 1.00 38.22 200 LEU A O 1
ATOM 1580 N N . PHE A 1 201 ? -4.413 -33.539 30.112 1.00 33.38 201 PHE A N 1
ATOM 1581 C CA . PHE A 1 201 ? -3.263 -32.754 29.673 1.00 33.38 201 PHE A CA 1
ATOM 1582 C C . PHE A 1 201 ? -2.229 -33.725 29.100 1.00 33.38 201 PHE A C 1
ATOM 1584 O O . PHE A 1 201 ? -1.555 -34.442 29.839 1.00 33.38 201 PHE A O 1
ATOM 1591 N N . ILE A 1 202 ? -2.098 -33.756 27.774 1.00 42.12 202 ILE A N 1
ATOM 1592 C CA . ILE A 1 202 ? -0.946 -34.371 27.116 1.00 42.12 202 ILE A CA 1
ATOM 1593 C C . ILE A 1 202 ? 0.251 -33.472 27.431 1.00 42.12 202 ILE A C 1
ATOM 1595 O O . ILE A 1 202 ? 0.471 -32.446 26.788 1.00 42.12 202 ILE A O 1
ATOM 1599 N N . THR A 1 203 ? 1.010 -33.822 28.466 1.00 43.62 203 THR A N 1
ATOM 1600 C CA . THR A 1 203 ? 2.300 -33.196 28.738 1.00 43.62 203 THR A CA 1
ATOM 1601 C C . THR A 1 203 ? 3.308 -33.728 27.724 1.00 43.62 203 THR A C 1
ATOM 1603 O O . THR A 1 203 ? 3.678 -34.900 27.719 1.00 43.62 203 THR A O 1
ATOM 1606 N N . PHE A 1 204 ? 3.745 -32.854 26.819 1.00 38.62 204 PHE A N 1
ATOM 1607 C CA . PHE A 1 204 ? 4.870 -33.130 25.935 1.00 38.62 204 PHE A CA 1
ATOM 1608 C C . PHE A 1 204 ? 6.136 -33.169 26.803 1.00 38.62 204 PHE A C 1
ATOM 1610 O O . PHE A 1 204 ? 6.637 -32.129 27.236 1.00 38.62 204 PHE A O 1
ATOM 1617 N N . GLN A 1 205 ? 6.630 -34.367 27.125 1.00 37.72 205 GLN A N 1
ATOM 1618 C CA . GLN A 1 205 ? 7.931 -34.513 27.773 1.00 37.72 205 GLN A CA 1
ATOM 1619 C C . GLN A 1 205 ? 9.025 -34.109 26.782 1.00 37.72 205 GLN A C 1
ATOM 1621 O O . GLN A 1 205 ? 9.463 -34.903 25.950 1.00 37.72 205 GLN A O 1
ATOM 1626 N N . HIS A 1 206 ? 9.501 -32.870 26.885 1.00 38.72 206 HIS A N 1
ATOM 1627 C CA . HIS A 1 206 ? 10.822 -32.536 26.376 1.00 38.72 206 HIS A CA 1
ATOM 1628 C C . HIS A 1 206 ? 11.851 -33.250 27.255 1.00 38.72 206 HIS A C 1
ATOM 1630 O O . HIS A 1 206 ? 12.145 -32.834 28.372 1.00 38.72 206 HIS A O 1
ATOM 1636 N N . ASN A 1 207 ? 12.364 -34.367 26.746 1.00 47.31 207 ASN A N 1
ATOM 1637 C CA . ASN A 1 207 ? 13.493 -35.084 27.313 1.00 47.31 207 ASN A CA 1
ATOM 1638 C C . ASN A 1 207 ? 14.775 -34.260 27.097 1.00 47.31 207 ASN A C 1
ATOM 1640 O O . ASN A 1 207 ? 15.520 -34.478 26.143 1.00 47.31 207 ASN A O 1
ATOM 1644 N N . THR A 1 208 ? 15.018 -33.269 27.952 1.00 51.03 208 THR A N 1
ATOM 1645 C CA . THR A 1 208 ? 16.323 -32.610 28.066 1.00 51.03 208 THR A CA 1
ATOM 1646 C C . THR A 1 208 ? 17.175 -33.377 29.069 1.00 51.03 208 THR A C 1
ATOM 1648 O O . THR A 1 208 ? 17.219 -33.085 30.261 1.00 51.03 208 THR A O 1
ATOM 1651 N N . SER A 1 209 ? 17.876 -34.384 28.548 1.00 45.31 209 SER A N 1
ATOM 1652 C CA . SER A 1 209 ? 19.009 -35.040 29.199 1.00 45.31 209 SER A CA 1
ATOM 1653 C C . SER A 1 209 ? 20.102 -34.008 29.523 1.00 45.31 209 SER A C 1
ATOM 1655 O O . SER A 1 209 ? 20.978 -33.743 28.703 1.00 45.31 209 SER A O 1
ATOM 1657 N N . LEU A 1 210 ? 20.076 -33.437 30.729 1.00 44.62 210 LEU A N 1
ATOM 1658 C CA . LEU A 1 210 ? 21.208 -32.723 31.330 1.00 44.62 210 LEU A CA 1
ATOM 1659 C C . LEU A 1 210 ? 22.076 -33.719 32.107 1.00 44.62 210 LEU A C 1
ATOM 1661 O O . LEU A 1 210 ? 22.106 -33.743 33.336 1.00 44.62 210 LEU A O 1
ATOM 1665 N N . ALA A 1 211 ? 22.793 -34.557 31.362 1.00 45.81 211 ALA A N 1
ATOM 1666 C CA . ALA A 1 211 ? 23.962 -35.252 31.868 1.00 45.81 211 ALA A CA 1
ATOM 1667 C C . ALA A 1 211 ? 25.194 -34.390 31.567 1.00 45.81 211 ALA A C 1
ATOM 1669 O O . ALA A 1 211 ? 25.585 -34.239 30.414 1.00 45.81 211 ALA A O 1
ATOM 1670 N N . GLY A 1 212 ? 25.811 -33.858 32.621 1.00 46.53 212 GLY A N 1
ATOM 1671 C CA . GLY A 1 212 ? 27.215 -33.460 32.587 1.00 46.53 212 GLY A CA 1
ATOM 1672 C C . GLY A 1 212 ? 27.484 -31.966 32.670 1.00 46.53 212 GLY A C 1
ATOM 1673 O O . GLY A 1 212 ? 27.839 -31.365 31.674 1.00 46.53 212 GLY A O 1
ATOM 1674 N N . TYR A 1 213 ? 27.446 -31.414 33.883 1.00 40.53 213 TYR A N 1
ATOM 1675 C CA . TYR A 1 213 ? 28.428 -30.416 34.325 1.00 40.53 213 TYR A CA 1
ATOM 1676 C C . TYR A 1 213 ? 28.675 -30.614 35.829 1.00 40.53 213 TYR A C 1
ATOM 1678 O O . TYR A 1 213 ? 28.117 -29.938 36.688 1.00 40.53 213 TYR A O 1
ATOM 1686 N N . LYS A 1 214 ? 29.491 -31.626 36.145 1.00 46.91 214 LYS A N 1
ATOM 1687 C CA . LYS A 1 214 ? 30.334 -31.625 37.347 1.00 46.91 214 LYS A CA 1
ATOM 1688 C C . LYS A 1 214 ? 31.681 -31.016 36.951 1.00 46.91 214 LYS A C 1
ATOM 1690 O O . LYS A 1 214 ? 32.117 -31.251 35.828 1.00 46.91 214 LYS A O 1
ATOM 1695 N N . HIS A 1 215 ? 32.337 -30.379 37.926 1.00 40.44 215 HIS A N 1
ATOM 1696 C CA . HIS A 1 215 ? 33.695 -29.807 37.908 1.00 40.44 215 HIS A CA 1
ATOM 1697 C C . HIS A 1 215 ? 33.756 -28.353 37.384 1.00 40.44 215 HIS A C 1
ATOM 1699 O O . HIS A 1 215 ? 33.275 -28.083 36.295 1.00 40.44 215 HIS A O 1
ATOM 1705 N N . TYR A 1 216 ? 34.278 -27.342 38.091 1.00 41.78 216 TYR A N 1
ATOM 1706 C CA . TYR A 1 216 ? 35.283 -27.285 39.160 1.00 41.78 216 TYR A CA 1
ATOM 1707 C C . TYR A 1 216 ? 34.976 -26.140 40.151 1.00 41.78 216 TYR A C 1
ATOM 1709 O O . TYR A 1 216 ? 34.735 -25.011 39.736 1.00 41.78 216 TYR A O 1
ATOM 1717 N N . LEU A 1 217 ? 35.067 -26.431 41.454 1.00 40.22 217 LEU A N 1
ATOM 1718 C CA . LEU A 1 217 ? 35.676 -25.528 42.433 1.00 40.22 217 LEU A CA 1
ATOM 1719 C C . LEU A 1 217 ? 37.149 -25.938 42.516 1.00 40.22 217 LEU A C 1
ATOM 1721 O O . LEU A 1 217 ? 37.415 -27.091 42.860 1.00 40.22 217 LEU A O 1
ATOM 1725 N N . SER A 1 218 ? 38.063 -25.036 42.163 1.00 48.97 218 SER A N 1
ATOM 1726 C CA . SER A 1 218 ? 39.308 -24.737 42.886 1.00 48.97 218 SER A CA 1
ATOM 1727 C C . SER A 1 218 ? 40.055 -23.600 42.202 1.00 48.97 218 SER A C 1
ATOM 1729 O O . SER A 1 218 ? 39.975 -23.514 40.958 1.00 48.97 218 SER A O 1
#

Solvent-accessible surface area (backbone atoms only — not comparable to full-atom values): 14318 Å² total; per-residue (Å²): 131,84,91,88,83,89,80,75,79,72,74,71,73,76,76,82,66,94,70,81,80,62,81,69,76,71,76,78,68,71,58,80,89,73,55,80,85,75,75,63,64,39,58,28,29,21,67,37,70,39,93,98,78,47,53,49,14,43,80,44,74,39,52,51,65,56,42,65,72,46,32,45,77,68,60,37,28,44,67,63,42,73,70,46,43,69,74,44,38,50,73,95,72,84,88,55,76,88,49,49,67,56,47,54,52,49,52,54,58,49,56,76,75,47,86,47,67,48,78,41,86,47,89,87,57,98,60,71,48,49,57,67,59,53,40,54,51,37,44,76,75,74,40,88,63,65,62,89,32,45,53,70,97,62,72,46,70,69,79,42,81,42,84,39,40,34,45,82,49,102,86,42,78,45,79,47,64,38,33,37,40,58,49,70,76,72,78,82,66,80,77,82,85,64,88,83,79,77,80,82,76,83,76,79,79,79,84,75,83,83,79,82,86,78,88,80,94,130

pLDDT: mean 71.8, std 18.39, range [33.38, 96.31]

Mean predicted aligned error: 19.83 Å